Protein AF-A0A5C8AMS4-F1 (afdb_monomer_lite)

Structure (mmCIF, N/CA/C/O backbone):
data_AF-A0A5C8AMS4-F1
#
_entry.id   AF-A0A5C8AMS4-F1
#
loop_
_atom_site.group_PDB
_atom_site.id
_atom_site.type_symbol
_atom_site.label_atom_id
_atom_site.label_alt_id
_atom_site.label_comp_id
_atom_site.label_asym_id
_atom_site.label_entity_id
_atom_site.label_seq_id
_atom_site.pdbx_PDB_ins_code
_atom_site.Cartn_x
_atom_site.Cartn_y
_atom_site.Cartn_z
_atom_site.occupancy
_atom_site.B_iso_or_equiv
_atom_site.auth_seq_id
_atom_site.auth_comp_id
_atom_site.auth_asym_id
_atom_site.auth_atom_id
_atom_site.pdbx_PDB_model_num
ATOM 1 N N . MET A 1 1 ? -1.621 -14.191 2.752 1.00 44.75 1 MET A N 1
ATOM 2 C CA . MET A 1 1 ? -2.059 -12.900 2.186 1.00 44.75 1 MET A CA 1
ATOM 3 C C . MET A 1 1 ? -3.106 -12.318 3.109 1.00 44.75 1 MET A C 1
ATOM 5 O O . MET A 1 1 ? -4.002 -13.053 3.504 1.00 44.75 1 MET A O 1
ATOM 9 N N . ALA A 1 2 ? -2.982 -11.048 3.485 1.00 48.31 2 ALA A N 1
ATOM 10 C CA . ALA A 1 2 ? -4.095 -10.334 4.091 1.00 48.31 2 ALA A CA 1
ATOM 11 C C . ALA A 1 2 ? -5.005 -9.889 2.944 1.00 48.31 2 ALA A C 1
ATOM 13 O O . ALA A 1 2 ? -4.753 -8.864 2.326 1.00 48.31 2 ALA A O 1
ATOM 14 N N . SER A 1 3 ? -5.980 -10.720 2.579 1.00 56.78 3 SER A N 1
ATOM 15 C CA . SER A 1 3 ? -6.995 -10.304 1.611 1.00 56.78 3 SER A CA 1
ATOM 16 C C . SER A 1 3 ? -7.823 -9.193 2.258 1.00 56.78 3 SER A C 1
ATOM 18 O O . SER A 1 3 ? -8.201 -9.297 3.427 1.00 56.78 3 SER A O 1
ATOM 20 N N . CYS A 1 4 ? -8.093 -8.125 1.508 1.00 61.38 4 CYS A N 1
ATOM 21 C CA . CYS A 1 4 ? -9.037 -7.084 1.915 1.00 61.38 4 CYS A CA 1
ATOM 22 C C . CYS A 1 4 ? -10.461 -7.630 2.141 1.00 61.38 4 CYS A C 1
ATOM 24 O O . CYS A 1 4 ? -11.289 -6.928 2.723 1.00 61.38 4 CYS A O 1
ATOM 26 N N . ASP A 1 5 ? -10.717 -8.874 1.727 1.00 60.25 5 ASP A N 1
ATOM 27 C CA . ASP A 1 5 ? -11.981 -9.598 1.860 1.00 60.25 5 ASP A CA 1
ATOM 28 C C . ASP A 1 5 ? -12.016 -10.511 3.086 1.00 60.25 5 ASP A C 1
ATOM 30 O O . ASP A 1 5 ? -13.089 -10.980 3.457 1.00 60.25 5 ASP A O 1
ATOM 34 N N . VAL A 1 6 ? -10.871 -10.777 3.729 1.00 76.00 6 VAL A N 1
ATOM 35 C CA . VAL A 1 6 ? -10.840 -11.565 4.965 1.00 76.00 6 VAL A CA 1
ATOM 36 C C . VAL A 1 6 ? -10.980 -10.606 6.143 1.00 76.00 6 VAL A C 1
ATOM 38 O O . VAL A 1 6 ? -10.009 -9.925 6.496 1.00 76.00 6 VAL A O 1
ATOM 41 N N . PRO A 1 7 ? -12.162 -10.535 6.781 1.00 83.00 7 PRO A N 1
ATOM 42 C CA . PRO A 1 7 ? -12.332 -9.701 7.953 1.00 83.00 7 PRO A CA 1
ATOM 43 C C . PRO A 1 7 ? -11.366 -10.130 9.055 1.00 83.00 7 PRO A C 1
ATOM 45 O O . PRO A 1 7 ? -11.044 -11.309 9.227 1.00 83.00 7 PRO A O 1
ATOM 48 N N . ALA A 1 8 ? -10.913 -9.155 9.838 1.00 86.38 8 ALA A N 1
ATOM 49 C CA . ALA A 1 8 ? -10.062 -9.380 10.995 1.00 86.38 8 ALA A CA 1
ATOM 50 C C . ALA A 1 8 ? -10.865 -9.994 12.155 1.00 86.38 8 ALA A C 1
ATOM 52 O O . ALA A 1 8 ? -11.004 -9.364 13.192 1.00 86.38 8 ALA A O 1
ATOM 53 N N . ALA A 1 9 ? -11.406 -11.198 11.978 1.00 90.19 9 ALA A N 1
ATOM 54 C CA . ALA A 1 9 ? -12.292 -11.841 12.939 1.00 90.19 9 ALA A CA 1
ATOM 55 C C . ALA A 1 9 ? -11.574 -12.240 14.238 1.00 90.19 9 ALA A C 1
ATOM 57 O O . ALA A 1 9 ? -10.433 -12.721 14.207 1.00 90.19 9 ALA A O 1
ATOM 58 N N . ASN A 1 10 ? -12.261 -12.093 15.377 1.00 90.69 10 ASN A N 1
ATOM 59 C CA . ASN A 1 10 ? -11.784 -12.487 16.713 1.00 90.69 10 ASN A CA 1
ATOM 60 C C . ASN A 1 10 ? -10.410 -11.897 17.095 1.00 90.69 10 ASN A C 1
ATOM 62 O O . ASN A 1 10 ? -9.626 -12.500 17.832 1.00 90.69 10 ASN A O 1
ATOM 66 N N . LYS A 1 11 ? -10.080 -10.718 16.565 1.00 91.69 11 LYS A N 1
ATOM 67 C CA . LYS A 1 11 ? -8.879 -9.951 16.911 1.00 91.69 11 LYS A CA 1
ATOM 68 C C . LYS A 1 11 ? -9.161 -9.001 18.059 1.00 91.69 11 LYS A C 1
ATOM 70 O O . LYS A 1 11 ? -10.149 -8.268 18.034 1.00 91.69 11 LYS A O 1
ATOM 75 N N . SER A 1 12 ? -8.248 -8.985 19.022 1.00 93.88 12 SER A N 1
ATOM 76 C CA . SER A 1 12 ? -8.287 -8.088 20.173 1.00 93.88 12 SER A CA 1
ATOM 77 C C . SER A 1 12 ? -7.337 -6.909 19.987 1.00 93.88 12 SER A C 1
ATOM 79 O O . SER A 1 12 ? -6.278 -7.035 19.370 1.00 93.88 12 SER A O 1
ATOM 81 N N . GLY A 1 13 ? -7.692 -5.759 20.545 1.00 92.94 13 GLY A N 1
ATOM 82 C CA . GLY A 1 13 ? -6.903 -4.538 20.447 1.00 92.94 13 GLY A CA 1
ATOM 83 C C . GLY A 1 13 ? -7.281 -3.510 21.501 1.00 92.94 13 GLY A C 1
ATOM 84 O O . GLY A 1 13 ? -8.074 -3.786 22.402 1.00 92.94 13 GLY A O 1
ATOM 85 N N . PHE A 1 14 ? -6.687 -2.327 21.380 1.00 92.06 14 PHE A N 1
ATOM 86 C CA . PHE A 1 14 ? -6.872 -1.204 22.285 1.00 92.06 14 PHE A CA 1
ATOM 87 C C . PHE A 1 14 ? -7.036 0.106 21.511 1.00 92.06 14 PHE A C 1
ATOM 89 O O . PHE A 1 14 ? -6.388 0.319 20.484 1.00 92.06 14 PHE A O 1
ATOM 96 N N . ILE A 1 15 ? -7.871 0.996 22.040 1.00 90.81 15 ILE A N 1
ATOM 97 C CA . ILE A 1 15 ? -7.886 2.419 21.701 1.00 90.81 15 ILE A CA 1
ATOM 98 C C . ILE A 1 15 ? -7.171 3.181 22.815 1.00 90.81 15 ILE A C 1
ATOM 100 O O . ILE A 1 15 ? -7.522 2.997 23.979 1.00 90.81 15 ILE A O 1
ATOM 104 N N . ILE A 1 16 ? -6.198 4.024 22.455 1.00 89.19 16 ILE A N 1
ATOM 105 C CA . ILE A 1 16 ? -5.346 4.768 23.394 1.00 89.19 16 ILE A CA 1
ATOM 106 C C . ILE A 1 16 ? -5.369 6.265 23.048 1.00 89.19 16 ILE A C 1
ATOM 108 O O . ILE A 1 16 ? -5.094 6.609 21.900 1.00 89.19 16 ILE A O 1
ATOM 112 N N . THR A 1 17 ? -5.699 7.155 23.991 1.00 81.88 17 THR A N 1
ATOM 113 C CA . THR A 1 17 ? -5.784 8.618 23.744 1.00 81.88 17 THR A CA 1
ATOM 114 C C . THR A 1 17 ? -4.464 9.360 23.938 1.00 81.88 17 THR A C 1
ATOM 116 O O . THR A 1 17 ? -4.223 10.337 23.235 1.00 81.88 17 THR A O 1
ATOM 119 N N . ASP A 1 18 ? -3.595 8.863 24.821 1.00 69.25 18 ASP A N 1
ATOM 120 C CA . ASP A 1 18 ? -2.312 9.480 25.162 1.00 69.25 18 ASP A CA 1
ATOM 121 C C . ASP A 1 18 ? -1.216 8.413 25.240 1.00 69.25 18 ASP A C 1
ATOM 123 O O . ASP A 1 18 ? -1.244 7.527 26.094 1.00 69.25 18 ASP A O 1
ATOM 127 N N . ASP A 1 19 ? -0.253 8.488 24.323 1.00 56.97 19 ASP A N 1
ATOM 128 C CA . ASP A 1 19 ? 0.895 7.578 24.210 1.00 56.97 19 ASP A CA 1
ATOM 129 C C . ASP A 1 19 ? 2.163 8.114 24.913 1.00 56.97 19 ASP A C 1
ATOM 131 O O . ASP A 1 19 ? 3.217 7.475 24.873 1.00 56.97 19 ASP A O 1
ATOM 135 N N . GLY A 1 20 ? 2.073 9.274 25.575 1.00 50.56 20 GLY A N 1
ATOM 136 C CA . GLY A 1 20 ? 3.199 9.978 26.186 1.00 50.56 20 GLY A CA 1
ATOM 137 C C . GLY A 1 20 ? 3.371 9.730 27.689 1.00 50.56 20 GLY A C 1
ATOM 138 O O . GLY A 1 20 ? 2.433 9.819 28.474 1.00 50.56 20 GLY A O 1
ATOM 139 N N . LEU A 1 21 ? 4.624 9.541 28.122 1.00 46.38 21 LEU A N 1
ATOM 140 C CA . LEU A 1 21 ? 5.022 9.424 29.538 1.00 46.38 21 LEU A CA 1
ATOM 141 C C . LEU A 1 21 ? 4.701 10.688 30.375 1.00 46.38 21 LEU A C 1
ATOM 143 O O . LEU A 1 21 ? 4.727 10.640 31.602 1.00 46.38 21 LEU A O 1
ATOM 147 N N . LEU A 1 22 ? 4.420 11.823 29.719 1.00 53.25 22 LEU A N 1
ATOM 148 C CA . LEU A 1 22 ? 4.237 13.145 30.335 1.00 53.25 22 LEU A CA 1
ATOM 149 C C . LEU A 1 22 ? 2.809 13.713 30.206 1.00 53.25 22 LEU A C 1
ATOM 151 O O . LEU A 1 22 ? 2.554 14.802 30.714 1.00 53.25 22 LEU A O 1
ATOM 155 N N . SER A 1 23 ? 1.883 13.020 29.536 1.00 54.09 23 SER A N 1
ATOM 156 C CA . SER A 1 23 ? 0.558 13.556 29.168 1.00 54.09 23 SER A CA 1
ATOM 157 C C . SER A 1 23 ? -0.587 13.195 30.132 1.00 54.09 23 SER A C 1
ATOM 159 O O . SER A 1 23 ? -1.743 13.460 29.831 1.00 54.09 23 SER A O 1
ATOM 161 N N . GLY A 1 24 ? -0.292 12.679 31.330 1.00 54.38 24 GLY A N 1
ATOM 162 C CA . GLY A 1 24 ? -1.317 12.249 32.293 1.00 54.38 24 GLY A CA 1
ATOM 163 C C . GLY A 1 24 ? -1.808 10.814 32.042 1.00 54.38 24 GLY A C 1
ATOM 164 O O . GLY A 1 24 ? -1.259 10.122 31.183 1.00 54.38 24 GLY A O 1
ATOM 165 N N . PRO A 1 25 ? -2.776 10.307 32.831 1.00 57.88 25 PRO A N 1
ATOM 166 C CA . PRO A 1 25 ? -3.272 8.944 32.670 1.00 57.88 25 PRO A CA 1
ATOM 167 C C . PRO A 1 25 ? -4.077 8.830 31.369 1.00 57.88 25 PRO A C 1
ATOM 169 O O . PRO A 1 25 ? -5.229 9.240 31.314 1.00 57.88 25 PRO A O 1
ATOM 172 N N . GLY A 1 26 ? -3.469 8.265 30.326 1.00 72.00 26 GLY A N 1
ATOM 173 C CA . GLY A 1 26 ? -4.163 8.005 29.067 1.00 72.00 26 GLY A CA 1
ATOM 174 C C . GLY A 1 26 ? -5.310 7.006 29.232 1.00 72.00 26 GLY A C 1
ATOM 175 O O . GLY A 1 26 ? -5.219 6.041 29.998 1.00 72.00 26 GLY A O 1
ATOM 176 N N . ILE A 1 27 ? -6.388 7.207 28.476 1.00 82.38 27 ILE A N 1
ATOM 177 C CA . ILE A 1 27 ? -7.479 6.238 28.382 1.00 82.38 27 ILE A CA 1
ATOM 178 C C . ILE A 1 27 ? -6.994 5.049 27.551 1.00 82.38 27 ILE A C 1
ATOM 180 O O . ILE A 1 27 ? -6.455 5.237 26.463 1.00 82.38 27 ILE A O 1
ATOM 184 N N . SER A 1 28 ? -7.245 3.827 28.030 1.00 87.75 28 SER A N 1
ATOM 185 C CA . SER A 1 28 ? -7.074 2.588 27.265 1.00 87.75 28 SER A CA 1
ATOM 186 C C . SER A 1 28 ? -8.375 1.791 27.273 1.00 87.75 28 SER A C 1
ATOM 188 O O . SER A 1 28 ? -8.853 1.385 28.333 1.00 87.75 28 SER A O 1
ATOM 190 N N . LEU A 1 29 ? -8.967 1.583 26.096 1.00 90.88 29 LEU A N 1
ATOM 191 C CA . LEU A 1 29 ? -10.204 0.817 25.929 1.00 90.88 29 LEU A CA 1
ATOM 192 C C . LEU A 1 29 ? -9.932 -0.416 25.085 1.00 90.88 29 LEU A C 1
ATOM 194 O O . LEU A 1 29 ? -9.520 -0.295 23.933 1.00 90.88 29 LEU A O 1
ATOM 198 N N . SER A 1 30 ? -10.183 -1.597 25.640 1.00 93.25 30 SER A N 1
ATOM 199 C CA . SER A 1 30 ? -10.063 -2.844 24.897 1.00 93.25 30 SER A CA 1
ATOM 200 C C . SER A 1 30 ? -11.255 -3.067 23.968 1.00 93.25 30 SER A C 1
ATOM 202 O O . SER A 1 30 ? -12.387 -2.673 24.254 1.00 93.25 30 SER A O 1
ATOM 204 N N . PHE A 1 31 ? -10.998 -3.747 22.857 1.00 93.56 31 PHE A N 1
ATOM 205 C CA . PHE A 1 31 ? -12.034 -4.309 22.000 1.00 93.56 31 PHE A CA 1
ATOM 206 C C . PHE A 1 31 ? -11.646 -5.705 21.538 1.00 93.56 31 PHE A C 1
ATOM 208 O O . PHE A 1 31 ? -10.464 -6.041 21.451 1.00 93.56 31 PHE A O 1
ATOM 215 N N . THR A 1 32 ? -12.663 -6.478 21.178 1.00 95.44 32 THR A N 1
ATOM 216 C CA . THR A 1 32 ? -12.532 -7.696 20.387 1.00 95.44 32 THR A CA 1
ATOM 217 C C . THR A 1 32 ? -13.495 -7.572 19.217 1.00 95.44 32 THR A C 1
ATOM 219 O O . THR A 1 32 ? -14.632 -7.133 19.385 1.00 95.44 32 THR A O 1
ATO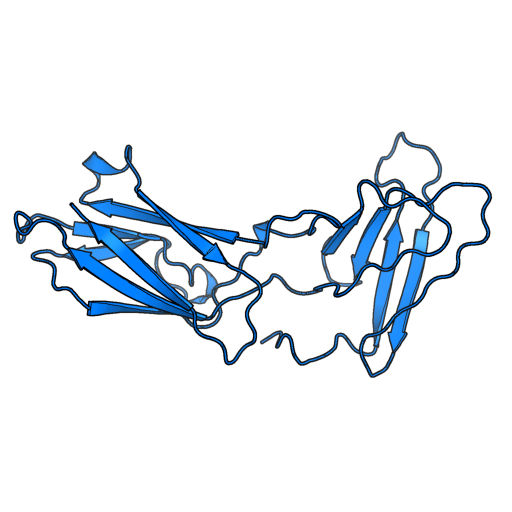M 222 N N . THR A 1 33 ? -13.006 -7.888 18.028 1.00 94.25 33 THR A N 1
ATOM 223 C CA . THR A 1 33 ? -13.818 -7.943 16.812 1.00 94.25 33 THR A CA 1
ATOM 224 C C . THR A 1 33 ? -14.668 -9.208 16.787 1.00 94.25 33 THR A C 1
ATOM 226 O O . THR A 1 33 ? -14.242 -10.255 17.275 1.00 94.25 33 THR A O 1
ATOM 229 N N . ASP A 1 34 ? -15.863 -9.116 16.213 1.00 93.88 34 ASP A N 1
ATOM 230 C CA . ASP A 1 34 ? -16.740 -10.267 16.006 1.00 93.88 34 ASP A CA 1
ATOM 231 C C . ASP A 1 34 ? -16.261 -11.174 14.853 1.00 93.88 34 ASP A C 1
ATOM 233 O O . ASP A 1 34 ? -15.173 -11.002 14.294 1.00 93.88 34 ASP A O 1
ATOM 237 N N . GLU A 1 35 ? -17.075 -12.168 14.495 1.00 91.75 35 GLU A N 1
ATOM 238 C CA . GLU A 1 35 ? -16.811 -13.09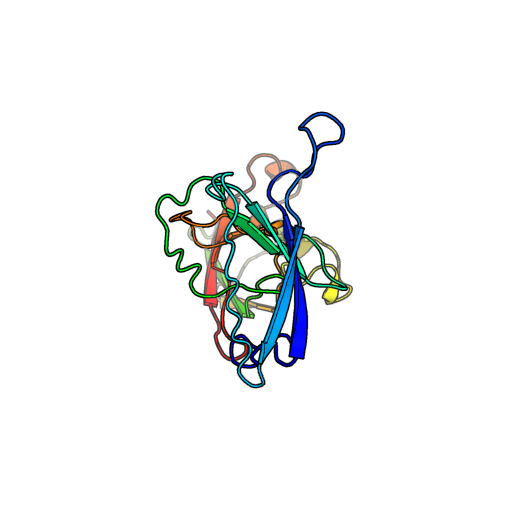6 13.386 1.00 91.75 35 GLU A CA 1
ATOM 239 C C . GLU A 1 35 ? -16.698 -12.409 12.014 1.00 91.75 35 GLU A C 1
ATOM 241 O O . GLU A 1 35 ? -16.046 -12.935 11.114 1.00 91.75 35 GLU A O 1
ATOM 246 N N . ASN A 1 36 ? -17.272 -11.212 11.875 1.00 90.00 36 ASN A N 1
ATOM 247 C CA . ASN A 1 36 ? -17.244 -10.398 10.665 1.00 90.00 36 ASN A CA 1
ATOM 248 C C . ASN A 1 36 ? -16.184 -9.285 10.742 1.00 90.00 36 ASN A C 1
ATOM 250 O O . ASN A 1 36 ? -16.119 -8.429 9.859 1.00 90.00 36 ASN A O 1
ATOM 254 N N . GLY A 1 37 ? -15.335 -9.276 11.777 1.00 90.19 37 GLY A N 1
ATOM 255 C CA . GLY A 1 37 ? -14.280 -8.278 11.956 1.00 90.19 37 GLY A CA 1
ATOM 256 C C . GLY A 1 37 ? -14.779 -6.910 12.431 1.00 90.19 37 GLY A C 1
ATOM 257 O O . GLY A 1 37 ? -14.004 -5.952 12.440 1.00 90.19 37 GLY A O 1
ATOM 258 N N . TYR A 1 38 ? -16.049 -6.788 12.820 1.00 93.00 38 TYR A N 1
ATOM 259 C CA . TYR A 1 38 ? -16.614 -5.542 13.328 1.00 93.00 38 TYR A CA 1
ATOM 260 C C . TYR A 1 38 ? -16.312 -5.377 14.818 1.00 93.00 38 TYR A C 1
ATOM 262 O O . TYR A 1 38 ? -16.327 -6.337 15.585 1.00 93.00 38 TYR A O 1
ATOM 270 N N . PHE A 1 39 ? -16.064 -4.141 15.253 1.00 93.44 39 PHE A N 1
ATOM 271 C CA . PHE A 1 39 ? -15.960 -3.797 16.668 1.00 93.44 39 PHE A CA 1
ATOM 272 C C . PHE A 1 39 ? -16.686 -2.484 16.963 1.00 93.44 39 PHE A C 1
ATOM 274 O O . PHE A 1 39 ? -16.767 -1.582 16.127 1.00 93.44 39 PHE A O 1
ATOM 281 N N . LYS A 1 40 ? -17.188 -2.365 18.193 1.00 92.94 40 LYS A N 1
ATOM 282 C CA . LYS A 1 40 ? -17.790 -1.144 18.728 1.00 92.94 40 LYS A CA 1
ATOM 283 C C . LYS A 1 40 ? -17.332 -0.958 20.164 1.00 92.94 40 LYS A C 1
ATOM 285 O O . LYS A 1 40 ? -17.396 -1.889 20.959 1.00 92.94 40 LYS A O 1
ATOM 290 N N . ILE A 1 41 ? -16.918 0.259 20.494 1.00 89.94 41 ILE A N 1
ATOM 291 C CA . ILE A 1 41 ? -16.540 0.640 21.853 1.00 89.94 41 ILE A CA 1
ATOM 292 C C . ILE A 1 41 ? -17.465 1.756 22.316 1.00 89.94 41 ILE A C 1
ATOM 294 O O . ILE A 1 41 ? -17.765 2.682 21.562 1.00 89.94 41 ILE A O 1
ATOM 298 N N . THR A 1 42 ? -17.893 1.665 23.570 1.00 88.31 42 THR A N 1
ATOM 299 C CA . THR A 1 42 ? -18.632 2.723 24.254 1.00 88.31 42 THR A CA 1
ATOM 300 C C . THR A 1 42 ? -17.760 3.256 25.381 1.00 88.31 42 THR A C 1
ATOM 302 O O . THR A 1 42 ? -17.310 2.489 26.229 1.00 88.31 42 THR A O 1
ATOM 305 N N . HIS A 1 43 ? -17.536 4.567 25.399 1.00 85.19 43 HIS A N 1
ATOM 306 C CA . HIS A 1 43 ? -16.830 5.260 26.471 1.00 85.19 43 HIS A CA 1
ATOM 307 C C . HIS A 1 43 ? -17.783 6.240 27.156 1.0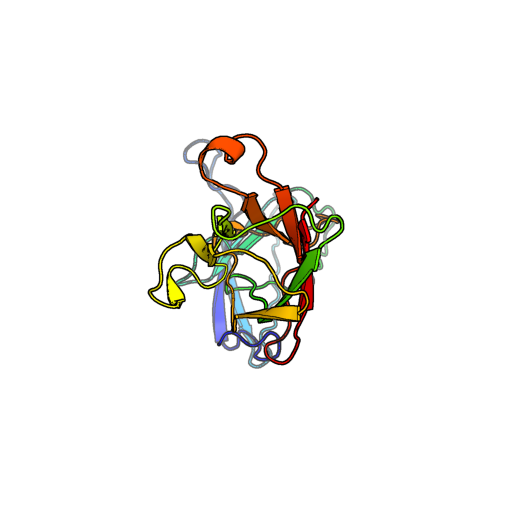0 85.19 43 HIS A C 1
ATOM 309 O O . HIS A 1 43 ? -18.418 7.051 26.486 1.00 85.19 43 HIS A O 1
ATOM 315 N N . THR A 1 44 ? -17.890 6.162 28.482 1.00 80.94 44 THR A N 1
ATOM 316 C CA . THR A 1 44 ? -18.762 7.024 29.301 1.00 80.94 44 THR A CA 1
ATOM 317 C C . THR A 1 44 ? -17.957 7.889 30.276 1.00 80.94 44 THR A C 1
ATOM 319 O O . THR A 1 44 ? -18.383 8.116 31.408 1.00 80.94 44 THR A O 1
ATOM 322 N N . GLY A 1 45 ? -16.760 8.322 29.873 1.00 74.56 45 GLY A N 1
ATOM 323 C CA . GLY A 1 45 ? -15.934 9.250 30.643 1.00 74.56 45 GLY A CA 1
ATOM 324 C C . GLY A 1 45 ? -16.278 10.715 30.372 1.00 74.56 45 GLY A C 1
ATOM 325 O O . GLY A 1 45 ? -17.010 11.047 29.441 1.00 74.56 45 GLY A O 1
ATOM 326 N N . LYS A 1 46 ? -15.750 11.601 31.223 1.00 68.88 46 LYS A N 1
ATOM 327 C CA . LYS A 1 46 ? -15.849 13.060 31.038 1.00 68.88 46 LYS A CA 1
ATOM 328 C C . LYS A 1 46 ? -14.834 13.597 30.024 1.00 68.88 46 LYS A C 1
ATOM 330 O O . LYS A 1 46 ? -14.990 14.716 29.549 1.00 68.88 46 LYS A O 1
ATOM 335 N N . GLU A 1 47 ? -13.793 12.823 29.742 1.00 73.38 47 GLU A N 1
ATOM 336 C CA . GLU A 1 47 ? -12.715 13.181 28.826 1.00 73.38 47 GLU A CA 1
ATOM 337 C C . GLU A 1 47 ? -13.155 12.967 27.375 1.00 73.38 47 GLU A C 1
ATOM 339 O O . GLU A 1 47 ? -13.809 11.975 27.042 1.00 73.38 47 GLU A O 1
ATOM 344 N N . SER A 1 48 ? -12.822 13.916 26.499 1.00 74.38 48 SER A N 1
ATOM 345 C CA . SER A 1 48 ? -13.148 13.797 25.082 1.00 74.38 48 SER A CA 1
ATOM 346 C C . SER A 1 48 ? -12.150 12.876 24.379 1.00 74.38 48 SER A C 1
ATOM 348 O O . SER A 1 48 ? -10.939 13.062 24.438 1.00 74.38 48 SER A O 1
ATOM 350 N N . MET A 1 49 ? -12.660 11.885 23.647 1.00 81.06 49 MET A N 1
ATOM 351 C CA . MET A 1 49 ? -11.829 10.967 22.854 1.00 81.06 49 MET A CA 1
ATOM 352 C C . MET A 1 49 ? -11.619 11.467 21.421 1.00 81.06 49 MET A C 1
ATOM 354 O O . MET A 1 49 ? -11.823 10.719 20.467 1.00 81.06 49 MET A O 1
ATOM 358 N N . ASP A 1 50 ? -11.342 12.752 21.218 1.00 84.06 50 ASP A N 1
ATOM 359 C CA . ASP A 1 50 ? -11.266 13.343 19.865 1.00 84.06 50 ASP A CA 1
ATOM 360 C C . ASP A 1 50 ? -9.966 13.001 19.134 1.00 84.06 50 ASP A C 1
ATOM 362 O O . ASP A 1 50 ? -9.882 13.141 17.910 1.00 84.06 50 ASP A O 1
ATOM 366 N N . LYS A 1 51 ? -8.981 12.507 19.890 1.00 87.00 51 LYS A N 1
ATOM 367 C CA . LYS A 1 51 ? -7.691 12.026 19.411 1.00 87.00 51 LYS A CA 1
ATOM 368 C C . LYS A 1 51 ? -7.385 10.692 20.061 1.00 87.00 51 LYS A C 1
ATOM 370 O O . LYS A 1 51 ? -7.541 10.552 21.271 1.00 87.00 51 LYS A O 1
ATOM 375 N N . PHE A 1 52 ? -6.993 9.718 19.256 1.00 89.12 52 PHE A N 1
ATOM 376 C CA . PHE A 1 52 ? -6.614 8.401 19.748 1.00 89.12 52 PHE A CA 1
ATOM 377 C C . PHE A 1 52 ? -5.896 7.588 18.681 1.00 89.12 52 PHE A C 1
ATOM 379 O O . PHE A 1 52 ? -5.978 7.869 17.487 1.00 89.12 52 PHE A O 1
ATOM 386 N N . THR A 1 53 ? -5.236 6.529 19.121 1.00 91.38 53 THR A N 1
ATOM 387 C CA . THR A 1 53 ? -4.600 5.525 18.277 1.00 91.38 53 THR A CA 1
ATOM 388 C C . THR A 1 53 ? -5.283 4.181 18.499 1.00 91.38 53 THR A C 1
ATOM 390 O O . THR A 1 53 ? -5.593 3.812 19.631 1.00 91.38 53 THR A O 1
ATOM 393 N N . VAL A 1 54 ? -5.528 3.448 17.416 1.00 91.62 54 VAL A N 1
ATOM 394 C CA . VAL A 1 54 ? -5.978 2.056 17.439 1.00 91.62 54 VAL A CA 1
ATOM 395 C C . VAL A 1 54 ? -4.749 1.167 17.292 1.00 91.62 54 VAL A C 1
ATOM 397 O O . VAL A 1 54 ? -4.017 1.264 16.303 1.00 91.62 54 VAL A O 1
ATOM 400 N N . ARG A 1 55 ? -4.547 0.280 18.264 1.00 91.50 55 ARG A N 1
ATOM 401 C CA . ARG A 1 55 ? -3.503 -0.747 18.267 1.00 91.50 55 ARG A CA 1
ATOM 402 C C . ARG A 1 55 ? -4.151 -2.119 18.327 1.00 91.50 55 ARG A C 1
ATOM 404 O O . ARG A 1 55 ? -5.028 -2.353 19.152 1.00 91.50 55 ARG A O 1
ATOM 411 N N . VAL A 1 56 ? -3.701 -3.046 17.493 1.00 88.94 56 VAL A N 1
ATOM 412 C CA . VAL A 1 56 ? -4.172 -4.439 17.525 1.00 88.94 56 VAL A CA 1
ATOM 413 C C . VAL A 1 56 ? -3.117 -5.301 18.209 1.00 88.94 56 VAL A C 1
ATOM 415 O O . VAL A 1 56 ? -1.923 -5.109 17.995 1.00 88.94 56 VAL A O 1
ATOM 418 N N . GLN A 1 57 ? -3.535 -6.236 19.065 1.00 84.62 57 GLN A N 1
ATOM 419 C CA . GLN A 1 57 ? -2.607 -7.134 19.752 1.00 84.62 57 GLN A CA 1
ATOM 420 C C . GLN A 1 57 ? -1.801 -7.960 18.743 1.00 84.62 57 GLN A C 1
ATOM 422 O O . GLN A 1 57 ? -2.357 -8.519 17.799 1.00 84.62 57 GLN A O 1
ATOM 427 N N . GLY A 1 58 ? -0.485 -8.037 18.953 1.00 76.94 58 GLY A N 1
ATOM 428 C CA . GLY A 1 58 ? 0.433 -8.696 18.020 1.00 76.94 58 GLY A CA 1
ATOM 429 C C . GLY A 1 58 ? 0.741 -7.886 16.754 1.00 76.94 58 GLY A C 1
ATOM 430 O O . GLY A 1 58 ? 1.395 -8.414 15.861 1.00 76.94 58 GLY A O 1
ATOM 431 N N . SER A 1 59 ? 0.299 -6.626 16.676 1.00 75.25 59 SER A N 1
ATOM 432 C CA . SER A 1 59 ? 0.611 -5.679 15.599 1.00 75.25 59 SER A CA 1
ATOM 433 C C . SER A 1 59 ? 1.086 -4.331 16.166 1.00 75.25 59 SER A C 1
ATOM 435 O O . SER A 1 59 ? 1.087 -4.115 17.382 1.00 75.25 59 SER A O 1
ATOM 437 N N . SER A 1 60 ? 1.520 -3.431 15.281 1.00 82.19 60 SER A N 1
ATOM 438 C CA . SER A 1 60 ? 1.834 -2.035 15.601 1.00 82.19 60 SER A CA 1
ATOM 439 C C . SER A 1 60 ? 0.562 -1.180 15.698 1.00 82.19 60 SER A C 1
ATOM 441 O O . SER A 1 60 ? -0.565 -1.679 15.635 1.00 82.19 60 SER A O 1
ATOM 443 N N . ASP A 1 61 ? 0.732 0.131 15.854 1.00 89.69 61 ASP A N 1
ATOM 444 C CA . ASP A 1 61 ? -0.360 1.085 15.664 1.00 89.69 61 ASP A CA 1
ATOM 445 C C . ASP A 1 61 ? -0.858 0.999 14.218 1.00 89.69 61 ASP A C 1
ATOM 447 O O . ASP A 1 61 ? -0.055 1.025 13.285 1.00 89.69 61 ASP A O 1
ATOM 451 N N . VAL A 1 62 ? -2.173 0.871 14.034 1.00 89.06 62 VAL A N 1
ATOM 452 C CA . VAL A 1 62 ? -2.785 0.640 12.711 1.00 89.06 62 VAL A CA 1
ATOM 453 C C . VAL A 1 62 ? -3.563 1.850 12.205 1.00 89.06 62 VAL A C 1
ATOM 455 O O . VAL A 1 62 ? -3.614 2.109 11.004 1.00 89.06 62 VAL A O 1
ATOM 458 N N . LEU A 1 63 ? -4.128 2.637 13.121 1.00 90.62 63 LEU A N 1
ATOM 459 C CA . LEU A 1 63 ? -4.869 3.853 12.810 1.00 90.62 63 LEU A CA 1
ATOM 460 C C . LEU A 1 63 ? -4.578 4.912 13.868 1.00 90.62 63 LEU A C 1
ATOM 462 O O . LEU A 1 63 ? -4.650 4.638 15.061 1.00 90.62 63 LEU A O 1
ATOM 466 N N . ARG A 1 64 ? -4.326 6.136 13.430 1.00 91.56 64 ARG A N 1
ATOM 467 C CA . ARG A 1 64 ? -4.221 7.333 14.249 1.00 91.56 64 ARG A CA 1
ATOM 468 C C . ARG A 1 64 ? -5.348 8.287 13.869 1.00 91.56 64 ARG A C 1
ATOM 470 O O . ARG A 1 64 ? -5.505 8.669 12.713 1.00 91.56 64 ARG A O 1
ATOM 477 N N . VAL A 1 65 ? -6.129 8.689 14.858 1.00 90.00 65 VAL A N 1
ATOM 478 C CA . VAL A 1 65 ? -7.204 9.672 14.744 1.00 90.00 65 VAL A CA 1
ATOM 479 C C . VAL A 1 65 ? -6.714 10.963 15.376 1.00 90.00 65 VAL A C 1
ATOM 481 O O . VAL A 1 65 ? -6.443 11.012 16.572 1.00 90.00 65 VAL A O 1
ATOM 484 N N . THR A 1 66 ? -6.556 12.006 14.565 1.00 86.88 66 THR A N 1
ATOM 485 C CA . THR A 1 66 ? -5.996 13.296 15.004 1.00 86.88 66 THR A CA 1
ATOM 486 C C . THR A 1 66 ? -7.061 14.351 15.276 1.00 86.88 66 THR A C 1
ATOM 488 O O . THR A 1 66 ? -6.783 15.319 15.988 1.00 86.88 66 THR A O 1
ATOM 491 N N . ASN A 1 67 ? -8.261 14.181 14.715 1.00 84.38 67 ASN A N 1
ATOM 492 C CA . ASN A 1 67 ? -9.411 15.036 14.966 1.00 84.38 67 ASN A CA 1
ATOM 493 C C . ASN A 1 67 ? -10.708 14.343 14.523 1.00 84.38 67 ASN A C 1
ATOM 495 O O . ASN A 1 67 ? -11.005 14.276 13.331 1.00 84.38 67 ASN A O 1
ATOM 499 N N . LEU A 1 68 ? -11.487 13.840 15.477 1.00 81.44 68 LEU A N 1
ATOM 500 C CA . LEU A 1 68 ? -12.830 13.332 15.215 1.00 81.44 68 LEU A CA 1
ATOM 501 C C . LEU A 1 68 ? -13.773 13.760 16.335 1.00 81.44 68 LEU A C 1
ATOM 503 O O . LEU A 1 68 ? -13.808 13.133 17.393 1.00 81.44 68 LEU A O 1
ATOM 507 N N . SER A 1 69 ? -14.512 14.842 16.098 1.00 81.25 69 SER A N 1
ATOM 508 C CA . SER A 1 69 ? -15.446 15.420 17.062 1.00 81.25 69 SER A CA 1
ATOM 509 C C . SER A 1 69 ? -16.774 14.656 17.128 1.00 81.25 69 SER A C 1
ATOM 511 O O . SER A 1 69 ? -17.148 13.912 16.220 1.00 81.25 69 SER A O 1
ATOM 513 N N . GLY A 1 70 ? -17.508 14.862 18.223 1.00 80.12 70 GLY A N 1
ATOM 514 C CA . GLY A 1 70 ? -18.850 14.318 18.426 1.00 80.12 70 GLY A CA 1
ATOM 515 C C . GLY A 1 70 ? -18.893 13.011 19.222 1.00 80.12 70 GLY A C 1
ATOM 516 O O . GLY A 1 70 ? -17.879 12.379 19.506 1.00 80.12 70 GLY A O 1
ATOM 517 N N . ASN A 1 71 ? -20.108 12.604 19.596 1.00 81.25 71 ASN A N 1
ATOM 518 C CA . ASN A 1 71 ? -20.340 11.472 20.505 1.00 81.25 71 ASN A CA 1
ATOM 519 C C . ASN A 1 71 ? -20.400 10.112 19.791 1.00 81.25 71 ASN A C 1
ATOM 521 O O . ASN A 1 71 ? -20.405 9.069 20.438 1.00 81.25 71 ASN A O 1
ATOM 525 N N . THR A 1 72 ? -20.497 10.097 18.461 1.00 83.38 72 THR A N 1
ATOM 526 C CA . THR A 1 72 ? -20.526 8.874 17.649 1.00 83.38 72 THR A CA 1
ATOM 527 C C . THR A 1 72 ? -19.503 9.002 16.540 1.00 83.38 72 THR A C 1
ATOM 529 O O . THR A 1 72 ? -19.571 9.915 15.722 1.00 83.38 72 THR A O 1
ATOM 532 N N . LYS A 1 73 ? -18.541 8.082 16.539 1.00 81.62 73 LYS A N 1
ATOM 533 C CA . LYS A 1 73 ? -17.337 8.145 15.715 1.00 81.62 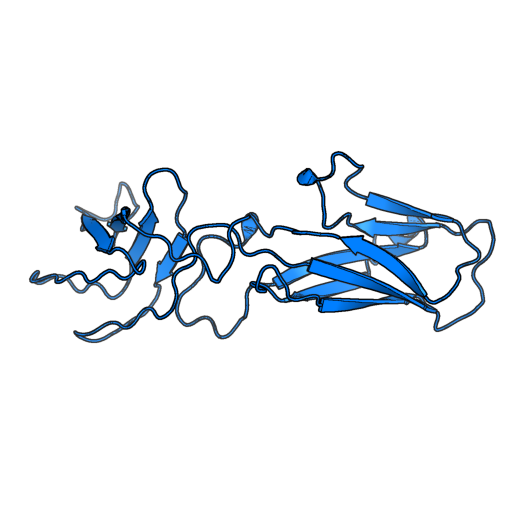73 LYS A CA 1
ATOM 534 C C . LYS A 1 73 ? -17.329 6.949 14.777 1.00 81.62 73 LYS A C 1
ATOM 536 O O . LYS A 1 73 ? -17.133 5.824 15.225 1.00 81.62 73 LYS A O 1
ATOM 541 N N . ASN A 1 74 ? -17.593 7.182 13.492 1.00 87.38 74 ASN A N 1
ATOM 542 C CA . ASN A 1 74 ? -17.499 6.138 12.475 1.00 87.38 74 ASN A CA 1
ATOM 543 C C . ASN A 1 74 ? -16.094 6.151 11.867 1.00 87.38 74 ASN A C 1
ATOM 545 O O . ASN A 1 74 ? -15.748 7.077 11.139 1.00 87.38 74 ASN A O 1
ATOM 549 N N . LEU A 1 75 ? -15.301 5.125 12.177 1.00 86.50 75 LEU A N 1
ATOM 550 C CA . LEU A 1 75 ? -13.929 4.989 11.688 1.00 86.50 75 LEU A CA 1
ATOM 551 C C . LEU A 1 75 ? -13.836 4.410 10.269 1.00 86.50 75 LEU A C 1
ATOM 553 O O . LEU A 1 75 ? -12.761 4.425 9.677 1.00 86.50 75 LEU A O 1
ATOM 557 N N . GLY A 1 76 ? -14.941 3.907 9.712 1.00 86.44 76 GLY A N 1
ATOM 558 C CA . GLY A 1 76 ? -14.918 3.173 8.452 1.00 86.44 76 GLY A CA 1
ATOM 559 C C . GLY A 1 76 ? -14.119 1.871 8.563 1.00 86.44 76 GLY A C 1
ATOM 560 O O . GLY A 1 76 ? -14.194 1.167 9.571 1.00 86.44 76 GLY A O 1
ATOM 561 N N . LYS A 1 77 ? -13.367 1.535 7.508 1.00 84.44 77 LYS A N 1
ATOM 562 C CA . LYS A 1 77 ? -12.511 0.341 7.477 1.00 84.44 77 LYS A CA 1
ATOM 563 C C . LYS A 1 77 ? -11.188 0.617 8.191 1.00 84.44 77 LYS A C 1
ATOM 565 O O . LYS A 1 77 ? -10.493 1.575 7.862 1.00 84.44 77 LYS A O 1
ATOM 570 N N . VAL A 1 78 ? -10.818 -0.266 9.115 1.00 85.31 78 VAL A N 1
ATOM 571 C CA . VAL A 1 78 ? -9.512 -0.256 9.785 1.00 85.31 78 VAL A CA 1
ATOM 572 C C . VAL A 1 78 ? -8.700 -1.440 9.276 1.00 85.31 78 VAL A C 1
ATOM 574 O O . VAL A 1 78 ? -9.104 -2.590 9.434 1.00 85.31 78 VAL A O 1
ATOM 577 N N . TYR A 1 79 ? -7.557 -1.160 8.656 1.00 82.69 79 TYR A N 1
ATOM 578 C CA . TYR A 1 79 ? -6.663 -2.184 8.121 1.00 82.69 79 TYR A CA 1
ATOM 579 C C . TYR A 1 79 ? -5.654 -2.583 9.190 1.00 82.69 79 TYR A C 1
ATOM 581 O O . TYR A 1 79 ? -5.021 -1.717 9.778 1.00 82.69 79 TYR A O 1
ATOM 589 N N . ILE A 1 80 ? -5.503 -3.882 9.448 1.00 81.06 80 ILE A N 1
ATOM 590 C CA . ILE A 1 80 ? -4.616 -4.387 10.513 1.00 81.06 80 ILE A CA 1
ATOM 591 C C . ILE A 1 80 ? -3.269 -4.910 10.004 1.00 81.06 80 ILE A C 1
ATOM 593 O O . ILE A 1 80 ? -2.353 -5.132 10.792 1.00 81.06 80 ILE A O 1
ATOM 597 N N . ASN A 1 81 ? -3.168 -5.107 8.689 1.00 79.56 81 ASN A N 1
ATOM 598 C CA . ASN A 1 81 ? -1.966 -5.529 7.981 1.00 79.56 81 ASN A CA 1
ATOM 599 C C . ASN A 1 81 ? -1.559 -4.419 7.011 1.00 79.56 81 ASN A C 1
ATOM 601 O O . ASN A 1 81 ? -2.467 -3.791 6.456 1.00 79.56 81 ASN A O 1
ATOM 605 N N . PRO A 1 82 ? -0.249 -4.186 6.795 1.00 77.56 82 PRO A N 1
ATOM 606 C CA . PRO A 1 82 ? 0.214 -3.187 5.846 1.00 77.56 82 PRO A CA 1
ATOM 607 C C . PRO A 1 82 ? -0.520 -3.329 4.514 1.00 77.56 82 PRO A C 1
ATOM 609 O O . PRO A 1 82 ? -0.632 -4.455 4.015 1.00 77.56 82 PRO A O 1
ATOM 612 N N . PRO A 1 83 ? -1.046 -2.231 3.953 1.00 79.19 83 PRO A N 1
ATOM 613 C CA . PRO A 1 83 ? -1.733 -2.302 2.685 1.00 79.19 83 PRO A CA 1
ATOM 614 C C . PRO A 1 83 ? -0.743 -2.758 1.612 1.00 79.19 83 PRO A C 1
ATOM 616 O O . PRO A 1 83 ? 0.457 -2.457 1.655 1.00 79.19 83 PRO A O 1
ATOM 619 N N . SER A 1 84 ? -1.267 -3.529 0.673 1.00 82.19 84 SER A N 1
ATOM 620 C CA . SER A 1 84 ? -0.503 -4.179 -0.379 1.00 82.19 84 SER A CA 1
ATOM 621 C C . SER A 1 84 ? -1.142 -3.940 -1.736 1.00 82.19 84 SER A C 1
ATOM 623 O O . SER A 1 84 ? -2.326 -3.605 -1.821 1.00 82.19 84 SER A O 1
ATOM 625 N N . VAL A 1 85 ? -0.367 -4.160 -2.790 1.00 86.62 85 VAL A N 1
ATOM 626 C CA . VAL A 1 85 ? -0.805 -4.021 -4.178 1.00 86.62 85 VAL A CA 1
ATOM 627 C C . VAL A 1 85 ? -0.154 -5.079 -5.063 1.00 86.62 85 VAL A C 1
ATOM 629 O O . VAL A 1 85 ? 0.991 -5.473 -4.836 1.00 86.62 85 VAL A O 1
ATOM 632 N N . ASN A 1 86 ? -0.880 -5.545 -6.079 1.00 89.06 86 ASN A N 1
ATOM 633 C CA . ASN A 1 86 ? -0.292 -6.290 -7.188 1.00 89.06 86 ASN A CA 1
ATOM 634 C C . ASN A 1 86 ? -0.112 -5.343 -8.374 1.00 89.06 86 ASN A C 1
ATOM 636 O O . ASN A 1 86 ? -1.022 -4.576 -8.697 1.00 89.06 86 ASN A O 1
ATOM 640 N N . ILE A 1 87 ? 1.048 -5.379 -9.029 1.00 91.88 87 ILE A N 1
ATOM 641 C CA . ILE A 1 87 ? 1.377 -4.436 -10.102 1.00 91.88 87 ILE A CA 1
ATOM 642 C C . ILE A 1 87 ? 1.859 -5.130 -11.371 1.00 91.88 87 ILE A C 1
ATOM 644 O O . ILE A 1 87 ? 2.691 -6.034 -11.326 1.00 91.88 87 ILE A O 1
ATOM 648 N N . TYR A 1 88 ? 1.378 -4.635 -12.512 1.00 94.81 88 TYR A N 1
ATOM 649 C CA . TYR A 1 88 ? 2.034 -4.784 -13.808 1.00 94.81 88 TYR A CA 1
ATOM 650 C C . TYR A 1 88 ? 2.827 -3.511 -14.088 1.00 94.81 88 TYR A C 1
ATOM 652 O O . TYR A 1 88 ? 2.242 -2.437 -14.259 1.00 94.81 88 TYR A O 1
ATOM 660 N N . MET A 1 89 ? 4.151 -3.622 -14.141 1.00 95.50 89 MET A N 1
ATOM 661 C CA . MET A 1 89 ? 5.023 -2.492 -14.435 1.00 95.50 89 MET A CA 1
ATOM 662 C C . MET A 1 89 ? 5.344 -2.465 -15.922 1.00 95.50 89 MET A C 1
ATOM 664 O O . MET A 1 89 ? 5.896 -3.420 -16.465 1.00 95.50 89 MET A O 1
ATOM 668 N N . LYS A 1 90 ? 4.990 -1.366 -16.584 1.00 96.88 90 LYS A N 1
ATOM 669 C CA . LYS A 1 90 ? 5.257 -1.133 -18.001 1.00 96.88 90 LYS A CA 1
ATOM 670 C C . LYS A 1 90 ? 6.328 -0.073 -18.185 1.00 96.88 90 LYS A C 1
ATOM 672 O O . LYS A 1 90 ? 6.382 0.886 -17.423 1.00 96.88 90 LYS A O 1
ATOM 677 N N . LEU A 1 91 ? 7.129 -0.223 -19.227 1.00 96.50 91 LEU A N 1
ATOM 678 C CA . LEU A 1 91 ? 8.066 0.780 -19.701 1.00 96.50 91 LEU A CA 1
ATOM 679 C C . LEU A 1 91 ? 7.511 1.445 -20.959 1.00 96.50 91 LEU A C 1
ATOM 681 O O . LEU A 1 91 ? 7.092 0.760 -21.895 1.00 96.50 91 LEU A O 1
ATOM 685 N N . LYS A 1 92 ? 7.533 2.776 -20.963 1.00 95.62 92 LYS A N 1
ATOM 686 C CA . LYS A 1 92 ? 7.257 3.635 -22.109 1.00 95.62 92 LYS A CA 1
ATOM 687 C C . LYS A 1 92 ? 8.486 4.497 -22.392 1.00 95.62 92 LYS A C 1
ATOM 689 O O . LYS A 1 92 ? 9.077 5.052 -21.465 1.00 95.62 92 LYS A O 1
ATOM 694 N N . ILE A 1 93 ? 8.849 4.614 -23.661 1.00 93.31 93 ILE A N 1
ATOM 695 C CA . ILE A 1 93 ? 10.058 5.290 -24.124 1.00 93.31 93 ILE A CA 1
ATOM 696 C C . ILE A 1 93 ? 9.621 6.482 -24.974 1.00 93.31 93 ILE A C 1
ATOM 698 O O . ILE A 1 93 ? 9.098 6.309 -26.069 1.00 93.31 93 ILE A O 1
ATOM 702 N N . ASN A 1 94 ? 9.821 7.703 -24.481 1.00 88.38 94 ASN A N 1
ATOM 703 C CA . ASN A 1 94 ? 9.468 8.907 -25.238 1.00 88.38 94 ASN A CA 1
ATOM 704 C C . ASN A 1 94 ? 10.544 9.290 -26.269 1.00 88.38 94 ASN A C 1
ATOM 706 O O . ASN A 1 94 ? 10.237 9.978 -27.242 1.00 88.38 94 ASN A O 1
ATOM 710 N N . ASN A 1 95 ? 11.789 8.846 -26.075 1.00 78.06 95 ASN A N 1
ATOM 711 C CA . ASN A 1 95 ? 12.924 9.168 -26.933 1.00 78.06 95 ASN A CA 1
ATOM 712 C C . ASN A 1 95 ? 13.808 7.935 -27.163 1.00 78.06 95 ASN A C 1
ATOM 714 O O . ASN A 1 95 ? 14.232 7.271 -26.220 1.00 78.06 95 ASN A O 1
ATOM 718 N N . HIS A 1 96 ? 14.123 7.632 -28.419 1.00 72.44 96 HIS A N 1
ATOM 719 C CA . HIS A 1 96 ? 14.841 6.410 -28.801 1.00 72.44 96 HIS A CA 1
ATOM 720 C C . HIS A 1 96 ? 16.369 6.594 -28.879 1.00 72.44 96 HIS A C 1
ATOM 722 O O . HIS A 1 96 ? 17.026 5.948 -29.690 1.00 72.44 96 HIS A O 1
ATOM 728 N N . ILE A 1 97 ? 16.944 7.486 -28.064 1.00 83.50 97 ILE A N 1
ATOM 729 C CA . ILE A 1 97 ? 18.399 7.752 -28.050 1.00 83.50 97 ILE A CA 1
ATOM 730 C C . ILE A 1 97 ? 19.209 6.752 -27.212 1.00 83.50 97 ILE A C 1
ATOM 732 O O . ILE A 1 97 ? 20.439 6.774 -27.263 1.00 83.50 97 ILE A O 1
ATOM 736 N N . TYR A 1 98 ? 18.542 5.891 -26.444 1.00 88.56 98 TYR A N 1
ATOM 737 C CA . TYR A 1 98 ? 19.198 4.939 -25.551 1.00 88.56 98 TYR A CA 1
ATOM 738 C C . TYR A 1 98 ? 19.885 3.800 -26.305 1.00 88.56 98 TYR A C 1
ATOM 740 O O . TYR A 1 98 ? 19.361 3.284 -27.294 1.00 88.56 98 TYR A O 1
ATOM 748 N N . ASN A 1 99 ? 21.044 3.376 -25.807 1.00 90.31 99 ASN A N 1
ATOM 749 C CA . ASN A 1 99 ? 21.881 2.347 -26.419 1.00 90.31 99 ASN A CA 1
ATOM 750 C C . ASN A 1 99 ? 22.337 1.282 -25.400 1.00 90.31 99 ASN A C 1
ATOM 752 O O . ASN A 1 99 ? 21.931 1.287 -24.243 1.00 90.31 99 ASN A O 1
ATOM 756 N N . GLU A 1 100 ? 23.181 0.350 -25.848 1.00 92.69 100 GLU A N 1
ATOM 757 C CA . GLU A 1 100 ? 23.720 -0.778 -25.062 1.00 92.69 100 GLU A CA 1
ATOM 758 C C . GLU A 1 100 ? 24.512 -0.355 -23.806 1.00 92.69 100 GLU A C 1
ATOM 760 O O . GLU A 1 100 ? 24.737 -1.167 -22.911 1.00 92.69 100 GLU A O 1
ATOM 765 N N . LEU A 1 101 ? 24.971 0.900 -23.728 1.00 91.56 101 LEU A N 1
ATOM 766 C CA . LEU A 1 101 ? 25.693 1.431 -22.566 1.00 91.56 101 LEU A CA 1
ATOM 767 C C . LEU A 1 101 ? 24.758 1.957 -21.470 1.00 91.56 101 LEU A C 1
ATOM 769 O O . LEU A 1 101 ? 25.226 2.245 -20.369 1.00 91.56 101 LEU A O 1
ATOM 773 N N . ASP A 1 102 ? 23.461 2.089 -21.757 1.00 92.12 102 ASP A N 1
ATOM 774 C CA . ASP A 1 102 ? 22.476 2.588 -20.807 1.00 92.12 102 ASP A CA 1
ATOM 775 C C . ASP A 1 102 ? 21.913 1.463 -19.934 1.00 92.12 102 ASP A C 1
ATOM 777 O O . ASP A 1 102 ? 21.750 0.319 -20.353 1.00 92.12 102 ASP A O 1
ATOM 781 N N . THR A 1 103 ? 21.594 1.780 -18.684 1.00 94.88 103 THR A N 1
ATOM 782 C CA . THR A 1 103 ? 20.959 0.856 -17.743 1.00 94.88 103 THR A CA 1
ATOM 783 C C . THR A 1 103 ? 19.854 1.567 -16.979 1.00 94.88 103 THR A C 1
ATOM 785 O O . THR A 1 103 ? 20.109 2.473 -16.181 1.00 94.88 103 THR A O 1
ATOM 788 N N . LEU A 1 104 ? 18.620 1.108 -17.175 1.00 94.75 104 LEU A N 1
ATOM 789 C CA . LEU A 1 104 ? 17.482 1.515 -16.365 1.00 94.75 104 LEU A CA 1
ATOM 790 C C . LEU A 1 104 ? 17.581 0.838 -15.002 1.00 94.75 104 LEU A C 1
ATOM 792 O O . LEU A 1 104 ? 17.618 -0.389 -14.913 1.00 94.75 104 LEU A O 1
ATOM 796 N N . HIS A 1 105 ? 17.588 1.650 -13.954 1.00 94.75 105 HIS A N 1
ATOM 797 C CA . HIS A 1 105 ? 17.478 1.215 -12.572 1.00 94.75 105 HIS A CA 1
ATOM 798 C C . HIS A 1 105 ? 16.092 1.578 -12.059 1.00 94.75 105 HIS A C 1
ATOM 800 O O . HIS A 1 105 ? 15.637 2.701 -12.262 1.00 94.75 105 HIS A O 1
ATOM 806 N N . TYR A 1 106 ? 15.425 0.655 -11.375 1.00 94.25 106 TYR A N 1
ATOM 807 C CA . TYR A 1 106 ? 14.150 0.936 -10.719 1.00 94.25 106 TYR A CA 1
ATOM 808 C C . TYR A 1 106 ? 14.042 0.200 -9.388 1.00 94.25 106 TYR A C 1
ATOM 810 O O . TYR A 1 106 ? 14.607 -0.882 -9.199 1.00 94.25 106 TYR A O 1
ATOM 818 N N . ARG A 1 107 ? 13.334 0.811 -8.437 1.00 92.31 107 ARG A N 1
ATOM 819 C CA . ARG A 1 107 ? 13.070 0.228 -7.121 1.00 92.31 107 ARG A CA 1
ATOM 820 C C . ARG A 1 107 ? 12.321 -1.092 -7.278 1.00 92.31 107 ARG A C 1
ATOM 822 O O . ARG A 1 107 ? 11.249 -1.148 -7.878 1.00 92.31 107 ARG A O 1
ATOM 829 N N . ASN A 1 108 ? 12.857 -2.138 -6.660 1.00 91.19 108 ASN A N 1
ATOM 830 C CA . ASN A 1 108 ? 12.173 -3.414 -6.523 1.00 91.19 108 ASN A CA 1
ATOM 831 C C . ASN A 1 108 ? 11.018 -3.267 -5.521 1.00 91.19 108 ASN A C 1
ATOM 833 O O . ASN A 1 108 ? 11.231 -3.318 -4.309 1.00 91.19 108 ASN A O 1
ATOM 837 N N . ALA A 1 109 ? 9.790 -3.098 -6.010 1.00 88.38 109 ALA A N 1
ATOM 838 C CA . ALA A 1 109 ? 8.608 -2.973 -5.151 1.00 88.38 109 ALA A CA 1
ATOM 839 C C . ALA A 1 109 ? 8.282 -4.261 -4.362 1.00 88.38 109 ALA A C 1
ATOM 841 O O . ALA A 1 109 ? 7.550 -4.203 -3.377 1.00 88.38 109 ALA A O 1
ATOM 842 N N . GLY A 1 110 ? 8.835 -5.414 -4.759 1.00 86.69 110 GLY A N 1
ATOM 843 C CA . GLY A 1 110 ? 8.732 -6.675 -4.021 1.00 86.69 110 GLY A CA 1
ATOM 844 C C . GLY A 1 110 ? 9.817 -6.872 -2.955 1.00 86.69 110 GLY A C 1
ATOM 845 O O . GLY A 1 110 ? 9.810 -7.897 -2.271 1.00 86.69 110 GLY A O 1
ATOM 846 N N . TYR A 1 111 ? 10.759 -5.935 -2.804 1.00 86.75 111 TYR A N 1
ATOM 847 C CA . TYR A 1 111 ? 11.820 -6.010 -1.800 1.00 86.75 111 TYR A CA 1
ATOM 848 C C . TYR A 1 111 ? 11.292 -5.721 -0.382 1.00 86.75 111 TYR A C 1
ATOM 850 O O . TYR A 1 111 ? 10.500 -4.796 -0.206 1.00 86.75 111 TYR A O 1
ATOM 858 N N . PRO A 1 112 ? 11.776 -6.415 0.668 1.00 84.00 112 PRO A N 1
ATOM 859 C CA . PRO A 1 112 ? 12.715 -7.543 0.646 1.00 84.00 112 PRO A CA 1
ATOM 860 C C . PRO A 1 112 ? 12.034 -8.906 0.449 1.00 84.00 112 PRO A C 1
ATOM 862 O O . PRO A 1 112 ? 12.695 -9.940 0.491 1.00 84.00 112 PRO A O 1
ATOM 865 N N . THR A 1 113 ? 10.713 -8.937 0.274 1.00 81.38 113 THR A N 1
ATOM 866 C CA . THR A 1 113 ? 9.893 -10.154 0.315 1.00 81.38 113 THR A CA 1
ATOM 867 C C . THR A 1 113 ? 10.234 -11.160 -0.785 1.00 81.38 113 THR A C 1
ATOM 869 O O . THR A 1 113 ? 10.147 -12.362 -0.550 1.00 81.38 113 THR A O 1
ATOM 872 N N . ASN A 1 114 ? 10.651 -10.691 -1.963 1.00 82.81 114 ASN A N 1
ATOM 873 C CA . ASN A 1 114 ? 11.068 -11.548 -3.076 1.00 82.81 114 ASN A CA 1
ATOM 874 C C . ASN A 1 114 ? 12.543 -11.992 -3.019 1.00 82.81 114 ASN A C 1
ATOM 876 O O . ASN A 1 114 ? 12.973 -12.744 -3.890 1.00 82.81 114 ASN A O 1
ATOM 880 N N . GLY A 1 115 ? 13.318 -11.550 -2.020 1.00 82.69 115 GLY A N 1
ATOM 881 C CA . GLY A 1 115 ? 14.723 -11.934 -1.839 1.00 82.69 115 GLY A CA 1
ATOM 882 C C . GLY A 1 115 ? 15.696 -11.409 -2.903 1.00 82.69 115 GLY A C 1
ATOM 883 O O . GLY A 1 115 ? 16.843 -11.849 -2.930 1.00 82.69 115 GLY A O 1
ATOM 884 N N . LEU A 1 116 ? 15.258 -10.501 -3.778 1.00 88.56 116 LEU A N 1
ATOM 885 C CA . LEU A 1 116 ? 16.099 -9.870 -4.800 1.00 88.56 116 LEU A CA 1
ATOM 886 C C . LEU A 1 116 ? 16.750 -8.583 -4.272 1.00 88.56 116 LEU A C 1
ATOM 888 O O . LEU A 1 116 ? 16.482 -8.158 -3.152 1.00 88.56 116 LEU A O 1
ATOM 892 N N . ASP A 1 117 ? 17.590 -7.942 -5.084 1.00 92.62 117 ASP A N 1
ATOM 893 C CA . ASP A 1 117 ? 18.153 -6.628 -4.768 1.00 92.62 117 ASP A CA 1
ATOM 894 C C . ASP A 1 117 ? 17.058 -5.549 -4.634 1.00 92.62 117 ASP A C 1
ATOM 896 O O . ASP A 1 117 ? 16.028 -5.618 -5.312 1.00 92.62 117 ASP A O 1
ATOM 900 N N . PRO A 1 118 ? 17.264 -4.503 -3.807 1.00 91.50 118 PRO A N 1
ATOM 901 C CA . PRO A 1 118 ? 16.322 -3.385 -3.677 1.00 91.50 118 PRO A CA 1
ATOM 902 C C . PRO A 1 118 ? 16.194 -2.543 -4.957 1.00 91.50 118 PRO A C 1
ATOM 904 O O . PRO A 1 118 ? 15.266 -1.740 -5.072 1.00 91.50 118 PRO A O 1
ATOM 907 N N . TRP A 1 119 ? 17.112 -2.732 -5.907 1.00 92.88 119 TRP A N 1
ATOM 908 C CA . TRP A 1 119 ? 17.132 -2.098 -7.218 1.00 92.88 119 TRP A CA 1
ATOM 909 C C . TRP A 1 119 ? 17.274 -3.163 -8.300 1.00 92.88 119 TRP A C 1
ATOM 911 O O . TRP A 1 119 ? 18.249 -3.915 -8.308 1.00 92.88 119 TRP A O 1
ATOM 921 N N . LEU A 1 120 ? 16.321 -3.197 -9.225 1.00 94.62 120 LEU A N 1
ATOM 922 C CA . LEU A 1 120 ? 16.389 -4.020 -10.427 1.00 94.62 120 LEU A CA 1
ATOM 923 C C . LEU A 1 120 ? 16.989 -3.212 -11.574 1.00 94.62 120 LEU A C 1
ATOM 925 O O . LEU A 1 120 ? 16.950 -1.978 -11.576 1.00 94.62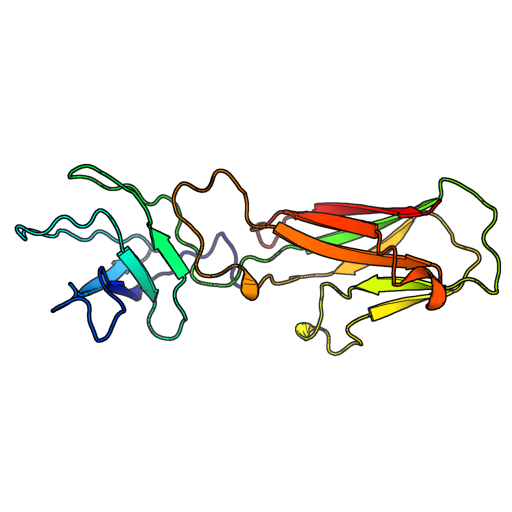 120 LEU A O 1
ATOM 929 N N . LYS A 1 121 ? 17.582 -3.928 -12.532 1.00 94.75 121 LYS A N 1
ATOM 930 C CA . LYS A 1 121 ? 18.339 -3.347 -13.641 1.00 94.75 121 LYS A CA 1
ATOM 931 C C . LYS A 1 121 ? 17.903 -3.956 -14.960 1.00 94.75 121 LYS A C 1
ATOM 933 O O . LYS A 1 121 ? 17.777 -5.174 -15.061 1.00 94.75 121 LYS A O 1
ATOM 938 N N . ILE A 1 122 ? 17.725 -3.113 -15.968 1.00 95.00 122 ILE A N 1
ATOM 939 C CA . ILE A 1 122 ? 17.483 -3.515 -17.355 1.00 95.00 122 ILE A CA 1
ATOM 940 C C . ILE A 1 122 ? 18.549 -2.830 -18.201 1.00 95.00 122 ILE A C 1
ATOM 942 O O . ILE A 1 122 ? 18.697 -1.612 -18.121 1.00 95.00 122 ILE A O 1
ATOM 946 N N . ALA A 1 123 ? 19.312 -3.608 -18.968 1.00 94.50 123 ALA A N 1
ATOM 947 C CA . ALA A 1 123 ? 20.275 -3.068 -19.922 1.00 94.50 123 ALA A CA 1
ATOM 948 C C . ALA A 1 123 ? 19.546 -2.528 -21.160 1.00 94.50 123 ALA A C 1
ATOM 950 O O . ALA A 1 123 ? 18.528 -3.088 -21.576 1.00 94.50 123 ALA A O 1
ATOM 951 N N . GLY A 1 124 ? 20.056 -1.435 -21.722 1.00 92.31 124 GLY A N 1
ATOM 952 C CA . GLY A 1 124 ? 19.623 -0.922 -23.012 1.00 92.31 124 GLY A CA 1
ATOM 953 C C . GLY A 1 124 ? 20.161 -1.764 -24.182 1.00 92.31 124 GLY A C 1
ATOM 954 O O . GLY A 1 124 ? 20.987 -2.650 -23.967 1.00 92.31 124 GLY A O 1
ATOM 955 N N . PRO A 1 125 ? 19.719 -1.488 -25.423 1.00 92.94 125 PRO A N 1
ATOM 956 C CA . PRO A 1 125 ? 18.631 -0.575 -25.767 1.00 92.94 125 PRO A CA 1
ATOM 957 C C . PRO A 1 125 ? 17.282 -1.079 -25.231 1.00 92.94 125 PRO A C 1
ATOM 959 O O . PRO A 1 125 ? 17.006 -2.277 -25.198 1.00 92.94 125 PRO A O 1
ATOM 962 N N . PHE A 1 126 ? 16.433 -0.155 -24.786 1.00 93.50 126 PHE A N 1
ATOM 963 C CA . PHE A 1 126 ? 15.172 -0.508 -24.134 1.00 93.50 126 PHE A CA 1
ATOM 964 C C . PHE A 1 126 ? 14.065 -0.847 -25.137 1.00 93.50 126 PHE A C 1
ATOM 966 O O . PHE A 1 126 ? 14.007 -0.297 -26.238 1.00 93.50 126 PHE A O 1
ATOM 973 N N . VAL A 1 127 ? 13.134 -1.706 -24.715 1.00 93.25 127 VAL A N 1
ATOM 974 C CA . VAL A 1 127 ? 11.929 -2.070 -25.471 1.00 93.25 127 VAL A CA 1
ATOM 975 C C . VAL A 1 127 ? 10.697 -1.730 -24.637 1.00 93.25 127 VAL A C 1
ATOM 977 O O . VAL A 1 127 ? 10.644 -2.044 -23.447 1.00 93.25 127 VAL A O 1
ATOM 980 N N . GLU A 1 128 ? 9.706 -1.081 -25.252 1.00 95.50 128 GLU A N 1
ATOM 981 C CA . GLU A 1 128 ? 8.428 -0.807 -24.592 1.00 95.50 128 GLU A CA 1
ATOM 982 C C . GLU A 1 128 ? 7.664 -2.103 -24.301 1.00 95.50 128 GLU A C 1
ATOM 984 O O . GLU A 1 128 ? 7.617 -3.021 -25.122 1.00 95.50 128 GLU A O 1
ATOM 989 N N . GLY A 1 129 ? 7.014 -2.169 -23.141 1.00 95.19 129 GLY A N 1
ATOM 990 C CA . GLY A 1 129 ? 6.252 -3.349 -22.740 1.00 95.19 129 GLY A CA 1
ATOM 991 C C . GLY A 1 129 ? 6.210 -3.546 -21.234 1.00 95.19 129 GLY A C 1
ATOM 992 O O . GLY A 1 129 ? 6.604 -2.671 -20.469 1.00 95.19 129 GLY A O 1
ATOM 993 N N . THR A 1 130 ? 5.701 -4.697 -20.797 1.00 96.31 130 THR A N 1
ATOM 994 C CA . THR A 1 130 ? 5.754 -5.088 -19.383 1.00 96.31 130 THR A CA 1
ATOM 995 C C . THR A 1 130 ? 7.179 -5.499 -19.031 1.00 96.31 130 THR A C 1
ATOM 997 O O . THR A 1 130 ? 7.722 -6.411 -19.649 1.00 96.31 130 THR A O 1
ATOM 1000 N N . ILE A 1 131 ? 7.759 -4.840 -18.032 1.00 94.94 131 ILE A N 1
ATOM 1001 C CA . ILE A 1 131 ? 9.118 -5.101 -17.549 1.00 94.94 131 ILE A CA 1
ATOM 1002 C C . ILE A 1 131 ? 9.143 -5.858 -16.221 1.00 94.94 131 ILE A C 1
ATOM 1004 O O . ILE A 1 131 ? 10.153 -6.475 -15.901 1.00 94.94 131 ILE A O 1
ATOM 1008 N N . ASP A 1 132 ? 8.041 -5.833 -15.468 1.00 93.38 132 ASP A N 1
ATOM 1009 C CA . ASP A 1 132 ? 7.918 -6.575 -14.216 1.00 93.38 132 ASP A CA 1
ATOM 1010 C C . ASP A 1 132 ? 6.446 -6.873 -13.886 1.00 93.38 132 ASP A C 1
ATOM 1012 O O . ASP A 1 132 ? 5.522 -6.184 -14.336 1.00 93.38 132 ASP A O 1
ATOM 1016 N N . THR A 1 133 ? 6.217 -7.920 -13.100 1.00 92.62 133 THR A N 1
ATOM 1017 C CA . THR A 1 133 ? 4.922 -8.263 -12.508 1.00 92.62 133 THR A CA 1
ATOM 1018 C C . THR A 1 133 ? 5.145 -8.656 -11.058 1.00 92.62 133 THR A C 1
ATOM 1020 O O . THR A 1 133 ? 5.654 -9.738 -10.766 1.00 92.62 133 THR A O 1
ATOM 1023 N N . ILE A 1 134 ? 4.738 -7.782 -10.141 1.00 89.50 134 ILE A N 1
ATOM 1024 C CA . ILE A 1 134 ? 4.975 -7.973 -8.712 1.00 89.50 134 ILE A CA 1
ATOM 1025 C C . ILE A 1 134 ? 3.661 -8.319 -8.033 1.00 89.50 134 ILE A C 1
ATOM 1027 O O . ILE A 1 134 ? 2.672 -7.589 -8.117 1.00 89.50 134 ILE A O 1
ATOM 1031 N N . TYR A 1 135 ? 3.692 -9.436 -7.322 1.00 86.88 135 TYR A N 1
ATOM 1032 C CA . TYR A 1 135 ? 2.606 -9.899 -6.480 1.00 86.88 135 TYR A CA 1
ATOM 1033 C C . TYR A 1 135 ? 2.857 -9.417 -5.057 1.00 86.88 135 TYR A C 1
ATOM 1035 O O . TYR A 1 135 ? 3.934 -9.652 -4.507 1.00 86.88 135 TYR A O 1
ATOM 1043 N N . ASN A 1 136 ? 1.846 -8.804 -4.444 1.00 82.00 136 ASN A N 1
ATOM 1044 C CA . ASN A 1 136 ? 1.850 -8.444 -3.031 1.00 82.00 136 ASN A CA 1
ATOM 1045 C C . ASN A 1 136 ? 3.035 -7.538 -2.625 1.00 82.00 136 ASN A C 1
ATOM 1047 O O . ASN A 1 136 ? 3.748 -7.817 -1.659 1.00 82.00 136 ASN A O 1
ATOM 1051 N N . ALA A 1 137 ? 3.233 -6.435 -3.351 1.00 86.62 137 ALA A N 1
ATOM 1052 C CA . ALA A 1 137 ? 4.101 -5.347 -2.911 1.00 86.62 137 ALA A CA 1
ATOM 1053 C C . ALA A 1 137 ? 3.471 -4.683 -1.678 1.00 86.62 137 ALA A C 1
ATOM 1055 O O . ALA A 1 137 ? 2.336 -4.215 -1.742 1.00 86.62 137 ALA A O 1
ATOM 1056 N N . VAL A 1 138 ? 4.174 -4.684 -0.544 1.00 81.81 138 VAL A N 1
ATOM 1057 C CA . VAL A 1 138 ? 3.658 -4.194 0.745 1.00 81.81 138 VAL A CA 1
ATOM 1058 C C . VAL A 1 138 ? 4.200 -2.803 1.067 1.00 81.81 138 VAL A C 1
ATOM 1060 O O . VAL A 1 138 ? 5.378 -2.529 0.843 1.00 81.81 138 VAL A O 1
ATOM 1063 N N . ASN A 1 139 ? 3.371 -1.944 1.667 1.00 81.44 139 ASN A N 1
ATOM 1064 C CA . ASN A 1 139 ? 3.794 -0.642 2.189 1.00 81.44 139 ASN A CA 1
ATOM 1065 C C . ASN A 1 139 ? 3.859 -0.649 3.728 1.00 81.44 139 ASN A C 1
ATOM 1067 O O . ASN A 1 139 ? 2.942 -0.158 4.387 1.00 81.44 139 ASN A O 1
ATOM 1071 N N . PRO A 1 140 ? 4.913 -1.210 4.350 1.00 76.31 140 PRO A N 1
ATOM 1072 C CA . PRO A 1 140 ? 4.986 -1.324 5.808 1.00 76.31 140 PRO A CA 1
ATOM 1073 C C . PRO A 1 140 ? 5.088 0.035 6.511 1.00 76.31 140 PRO A C 1
ATOM 1075 O O . PRO A 1 140 ? 4.670 0.154 7.658 1.00 76.31 140 PRO A O 1
ATOM 1078 N N . GLY A 1 141 ? 5.621 1.058 5.834 1.00 78.62 141 GLY A N 1
ATOM 1079 C CA . GLY A 1 141 ? 5.848 2.386 6.407 1.00 78.62 141 GLY A CA 1
ATOM 1080 C C . GLY A 1 141 ? 4.603 3.268 6.495 1.00 78.62 141 GLY A C 1
ATOM 1081 O O . GLY A 1 141 ? 4.689 4.377 7.012 1.00 78.62 141 GLY A O 1
ATOM 1082 N N . VAL A 1 142 ? 3.457 2.811 5.987 1.00 81.25 142 VAL A N 1
ATOM 1083 C CA . VAL A 1 142 ? 2.241 3.634 5.950 1.00 81.25 142 VAL A CA 1
ATOM 1084 C C . VAL A 1 142 ? 1.403 3.554 7.218 1.00 81.25 142 VAL A C 1
ATOM 1086 O O . VAL A 1 142 ? 0.497 4.360 7.416 1.00 81.25 142 VAL A O 1
ATOM 1089 N N . PHE A 1 143 ? 1.689 2.582 8.080 1.00 86.00 143 PHE A N 1
ATOM 1090 C CA . PHE A 1 143 ? 1.060 2.495 9.385 1.00 86.00 143 PHE A CA 1
ATOM 1091 C C . PHE A 1 143 ? 1.765 3.377 10.425 1.00 86.00 143 PHE A C 1
ATOM 1093 O O . PHE A 1 143 ? 2.993 3.465 10.417 1.00 86.00 143 PHE A O 1
ATOM 1100 N N . PRO A 1 144 ? 1.006 3.990 11.356 1.00 88.94 144 PRO A N 1
ATOM 1101 C CA . PRO A 1 144 ? -0.460 3.991 11.423 1.00 88.94 144 PRO A CA 1
ATOM 1102 C C . PRO A 1 144 ? -1.099 4.878 10.341 1.00 88.94 144 PRO A C 1
ATOM 1104 O O . PRO A 1 144 ? -0.632 5.985 10.077 1.00 88.94 144 PRO A O 1
ATOM 1107 N N . LEU A 1 145 ? -2.226 4.432 9.773 1.00 86.25 145 LEU A N 1
ATOM 1108 C CA . LEU A 1 145 ? -3.012 5.261 8.853 1.00 86.25 145 LEU A CA 1
ATOM 1109 C C . LEU A 1 145 ? -3.600 6.463 9.588 1.00 86.25 145 LEU A C 1
ATOM 1111 O O . LEU A 1 145 ? -4.017 6.342 10.733 1.00 86.25 145 LEU A O 1
ATOM 1115 N N . SER A 1 146 ? -3.701 7.615 8.931 1.00 88.38 146 SER A N 1
ATOM 1116 C CA . SER A 1 146 ? -4.352 8.788 9.525 1.00 88.38 146 SER A CA 1
ATOM 1117 C C . SER A 1 146 ? -5.833 8.848 9.149 1.00 88.38 146 SER A C 1
ATOM 1119 O O . SER A 1 146 ? -6.179 8.917 7.971 1.00 88.38 146 SER A O 1
ATOM 1121 N N . PHE A 1 147 ? -6.717 8.849 10.147 1.00 84.81 147 PHE A N 1
ATOM 1122 C CA . PHE A 1 147 ? -8.155 8.999 9.929 1.00 84.81 147 PHE A CA 1
ATOM 1123 C C . PHE A 1 147 ? -8.494 10.396 9.398 1.00 84.81 147 PHE A C 1
ATOM 1125 O O . PHE A 1 147 ? -7.964 11.395 9.884 1.00 84.81 147 PHE A O 1
ATOM 1132 N N . GLY A 1 148 ? -9.396 10.465 8.416 1.00 72.50 148 GLY A N 1
ATOM 1133 C CA . GLY A 1 148 ? -9.796 11.722 7.775 1.00 72.50 148 GLY A CA 1
ATOM 1134 C C . GLY A 1 148 ? -8.753 12.299 6.812 1.00 72.50 148 GLY A C 1
ATOM 1135 O O . GLY A 1 148 ? -8.972 13.371 6.253 1.00 72.50 148 GLY A O 1
ATOM 1136 N N . SER A 1 149 ? -7.634 11.601 6.587 1.00 71.06 149 SER A N 1
ATOM 1137 C CA . SER A 1 149 ? -6.746 11.908 5.470 1.00 71.06 149 SER A CA 1
ATOM 1138 C C . SER A 1 149 ? -7.484 11.624 4.163 1.00 71.06 149 SER A C 1
ATOM 1140 O O . SER A 1 149 ? -7.871 10.488 3.905 1.00 71.06 149 SER A O 1
ATOM 1142 N N . ASN A 1 150 ? -7.653 12.645 3.322 1.00 63.84 150 ASN A N 1
ATOM 1143 C CA . ASN A 1 150 ? -8.134 12.457 1.949 1.00 63.84 150 ASN A CA 1
ATOM 1144 C C . ASN A 1 150 ? -7.079 11.786 1.050 1.00 63.84 150 ASN A C 1
ATOM 1146 O O . ASN A 1 150 ? -7.363 11.488 -0.107 1.00 63.84 150 ASN A O 1
ATOM 1150 N N . LEU A 1 151 ? -5.858 11.580 1.557 1.00 66.38 151 LEU A N 1
ATOM 1151 C CA . LEU A 1 151 ? -4.791 10.902 0.836 1.00 66.38 151 LEU A CA 1
ATOM 1152 C C . LEU A 1 151 ? -4.941 9.396 1.023 1.00 66.38 151 LEU A C 1
ATOM 1154 O O . LEU A 1 151 ? -4.837 8.886 2.144 1.00 66.38 151 LEU A O 1
ATOM 1158 N N . ILE A 1 152 ? -5.177 8.711 -0.092 1.00 72.62 152 ILE A N 1
ATOM 1159 C CA . ILE A 1 152 ? -5.049 7.262 -0.186 1.00 72.62 152 ILE A CA 1
ATOM 1160 C C . ILE A 1 152 ? -3.578 6.916 0.113 1.00 7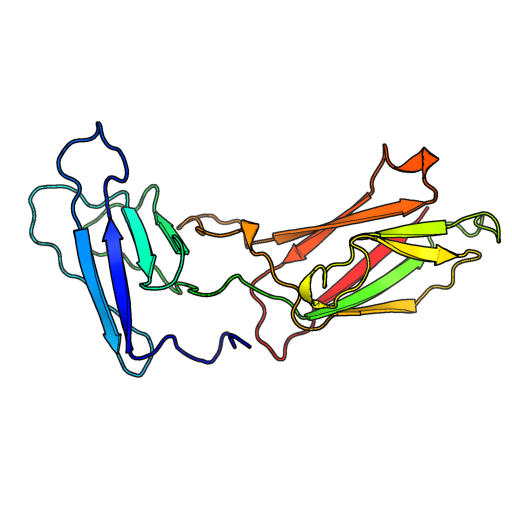2.62 152 ILE A C 1
ATOM 1162 O O . ILE A 1 152 ? -2.686 7.600 -0.387 1.00 72.62 152 ILE A O 1
ATOM 1166 N N . PRO A 1 153 ? -3.295 5.905 0.948 1.00 78.19 153 PRO A N 1
ATOM 1167 C CA . PRO A 1 153 ? -1.946 5.384 1.150 1.00 78.19 153 PRO A CA 1
ATOM 1168 C C . PRO A 1 153 ? -1.229 5.094 -0.175 1.00 78.19 153 PRO A C 1
ATOM 1170 O O . PRO A 1 153 ? -1.718 4.309 -0.980 1.00 78.19 153 PRO A O 1
ATOM 1173 N N . GLU A 1 154 ? -0.049 5.670 -0.396 1.00 85.94 154 GLU A N 1
ATOM 1174 C CA . GLU A 1 154 ? 0.708 5.487 -1.641 1.00 85.94 154 GLU A CA 1
ATOM 1175 C C . GLU A 1 154 ? 2.110 4.925 -1.385 1.00 85.94 154 GLU A C 1
ATOM 1177 O O . GLU A 1 154 ? 2.762 5.244 -0.387 1.00 85.94 154 GLU A O 1
ATOM 1182 N N . MET A 1 155 ? 2.587 4.086 -2.306 1.00 86.94 155 MET A N 1
ATOM 1183 C CA . MET A 1 155 ? 3.985 3.666 -2.401 1.00 86.94 155 MET A CA 1
ATOM 1184 C C . MET A 1 155 ? 4.685 4.493 -3.472 1.00 86.94 155 MET A C 1
ATOM 1186 O O . MET A 1 155 ? 4.198 4.604 -4.595 1.00 86.94 155 MET A O 1
ATOM 1190 N N . ARG A 1 156 ? 5.852 5.044 -3.141 1.00 89.19 156 ARG A N 1
ATOM 1191 C CA . ARG A 1 156 ? 6.732 5.701 -4.110 1.00 89.19 156 ARG A CA 1
ATOM 1192 C C . ARG A 1 156 ? 7.642 4.658 -4.755 1.00 89.19 156 ARG A C 1
ATOM 1194 O O . ARG A 1 156 ? 8.302 3.903 -4.042 1.00 89.19 156 ARG A O 1
ATOM 1201 N N . LEU A 1 157 ? 7.696 4.643 -6.084 1.00 92.19 157 LEU A N 1
ATOM 1202 C CA . LEU A 1 157 ? 8.629 3.825 -6.853 1.00 92.19 157 LEU A CA 1
ATOM 1203 C C . LEU A 1 157 ? 9.553 4.726 -7.664 1.00 92.19 157 LEU A C 1
ATOM 1205 O O . LEU A 1 157 ? 9.101 5.421 -8.571 1.00 92.19 157 LEU A O 1
ATOM 1209 N N . ASP A 1 158 ? 10.835 4.698 -7.313 1.00 93.25 158 ASP A N 1
ATOM 1210 C CA . ASP A 1 158 ? 11.895 5.477 -7.953 1.00 93.25 158 ASP A CA 1
ATOM 1211 C C . ASP A 1 158 ? 12.527 4.726 -9.127 1.00 93.25 158 ASP A C 1
ATOM 1213 O O . ASP A 1 158 ? 12.652 3.497 -9.090 1.00 93.25 158 ASP A O 1
ATOM 1217 N N . TYR A 1 159 ? 12.958 5.466 -10.145 1.00 94.75 159 TYR A N 1
ATOM 1218 C CA . TYR A 1 159 ? 13.702 4.953 -11.291 1.00 94.75 159 TYR A CA 1
ATOM 1219 C C . TYR A 1 159 ? 14.582 6.031 -11.944 1.00 94.75 159 TYR A C 1
ATOM 1221 O O . TYR A 1 159 ? 14.272 7.220 -11.888 1.00 94.75 159 TYR A O 1
ATOM 1229 N N . TYR A 1 160 ? 15.675 5.608 -12.583 1.00 93.12 160 TYR A N 1
ATOM 1230 C CA . TYR A 1 160 ? 16.632 6.483 -13.275 1.00 93.12 160 TYR A CA 1
ATOM 1231 C C . TYR A 1 160 ? 17.419 5.726 -14.361 1.00 93.12 160 TYR A C 1
ATOM 1233 O O . TYR A 1 160 ? 17.480 4.491 -14.351 1.00 93.12 160 TYR A O 1
ATOM 1241 N N . ILE A 1 161 ? 18.042 6.456 -15.296 1.00 90.88 161 ILE A N 1
ATOM 1242 C CA . ILE A 1 161 ? 18.905 5.892 -16.347 1.00 90.88 161 ILE A CA 1
ATOM 1243 C C . ILE A 1 161 ? 20.373 6.157 -15.992 1.00 90.88 161 ILE A C 1
ATOM 1245 O O . ILE A 1 161 ? 20.834 7.289 -16.041 1.00 90.88 161 ILE A O 1
ATOM 1249 N N . ASN A 1 162 ? 21.122 5.096 -15.685 1.00 87.19 162 ASN A N 1
ATOM 1250 C CA . ASN A 1 162 ? 22.527 5.104 -15.251 1.00 87.19 162 ASN A CA 1
ATOM 1251 C C . ASN A 1 162 ? 22.803 5.728 -13.871 1.00 87.19 162 ASN A C 1
ATOM 1253 O O . ASN A 1 162 ? 22.181 6.687 -13.436 1.00 87.19 162 ASN A O 1
ATOM 1257 N N . ASN A 1 163 ? 23.830 5.216 -13.184 1.00 74.31 163 ASN A N 1
ATOM 1258 C CA . ASN A 1 163 ? 24.174 5.635 -11.816 1.00 74.31 163 ASN A CA 1
ATOM 1259 C C . ASN A 1 163 ? 24.533 7.121 -11.668 1.00 74.31 163 ASN A C 1
ATOM 1261 O O . ASN A 1 163 ? 24.447 7.654 -10.569 1.00 74.31 163 ASN A O 1
ATOM 1265 N N . TYR A 1 164 ? 24.976 7.792 -12.733 1.00 71.69 164 TYR A N 1
ATOM 1266 C CA . TYR A 1 164 ? 25.285 9.222 -12.662 1.00 71.69 164 TYR A CA 1
ATOM 1267 C C . TYR A 1 164 ? 24.026 10.108 -12.696 1.00 71.69 164 TYR A C 1
ATOM 1269 O O . TYR A 1 164 ? 24.123 11.281 -12.344 1.00 71.69 164 TYR A O 1
ATOM 1277 N N . ASP A 1 165 ? 22.862 9.558 -13.063 1.00 68.94 165 ASP A N 1
ATOM 1278 C CA . ASP A 1 165 ? 21.564 10.249 -13.064 1.00 68.94 165 ASP A CA 1
ATOM 1279 C C . ASP A 1 165 ? 20.742 9.983 -11.789 1.00 68.94 165 ASP A C 1
ATOM 1281 O O . ASP A 1 165 ? 19.638 10.497 -11.636 1.00 68.94 165 ASP A O 1
ATOM 1285 N N . SER A 1 166 ? 21.291 9.247 -10.813 1.00 64.94 166 SER A N 1
ATOM 1286 C CA . SER A 1 166 ? 20.604 8.926 -9.547 1.00 64.94 166 SER A CA 1
ATOM 1287 C C . SER A 1 166 ? 20.306 10.147 -8.658 1.00 64.94 166 SER A C 1
ATOM 1289 O O . SER A 1 166 ? 19.817 10.016 -7.540 1.00 64.94 166 SER A O 1
ATOM 1291 N N . TRP A 1 167 ? 20.702 11.348 -9.086 1.00 61.50 167 TRP A N 1
ATOM 1292 C CA . TRP A 1 167 ? 20.388 12.611 -8.414 1.00 61.50 167 TRP A CA 1
ATOM 1293 C C . TRP A 1 167 ? 19.095 13.248 -8.951 1.00 61.50 167 TRP A C 1
ATOM 1295 O O . TRP A 1 167 ? 18.574 14.164 -8.318 1.00 61.50 167 TRP A O 1
ATOM 1305 N N . ASN A 1 168 ? 18.563 12.743 -10.073 1.00 68.88 168 ASN A N 1
ATOM 1306 C CA . ASN A 1 168 ? 17.312 13.165 -10.707 1.00 68.88 168 ASN A CA 1
ATOM 1307 C C . ASN A 1 168 ? 16.300 12.010 -10.777 1.00 68.88 168 ASN A C 1
ATOM 1309 O O . ASN A 1 168 ? 15.623 11.840 -11.793 1.00 68.88 168 ASN A O 1
ATOM 1313 N N . ASP A 1 169 ? 16.203 11.209 -9.711 1.00 77.00 169 ASP A N 1
ATOM 1314 C CA . ASP A 1 169 ? 15.273 10.080 -9.649 1.00 77.00 169 ASP A CA 1
ATOM 1315 C C . ASP A 1 169 ? 13.862 10.510 -10.075 1.00 77.00 169 ASP A C 1
ATOM 1317 O O . ASP A 1 169 ? 13.211 11.350 -9.439 1.00 77.00 169 ASP A O 1
ATOM 1321 N N . LYS A 1 170 ? 13.376 9.904 -11.159 1.00 89.94 170 LYS A N 1
ATOM 1322 C CA . LYS A 1 170 ? 11.968 9.974 -11.530 1.00 89.94 170 LYS A CA 1
ATOM 1323 C C . LYS A 1 170 ? 11.205 9.023 -10.618 1.00 89.94 170 LYS A C 1
ATOM 1325 O O . LYS A 1 170 ? 11.740 8.022 -10.145 1.00 89.94 170 LYS A O 1
ATOM 1330 N N . PHE A 1 171 ? 9.936 9.313 -10.370 1.00 92.75 171 PHE A N 1
ATOM 1331 C CA . PHE A 1 171 ? 9.115 8.448 -9.534 1.00 92.75 171 PHE A CA 1
ATOM 1332 C C . PHE A 1 171 ? 7.676 8.370 -10.018 1.00 92.75 171 PHE A C 1
ATOM 1334 O O . PHE A 1 171 ? 7.168 9.262 -10.697 1.00 92.75 171 PHE A O 1
ATOM 1341 N N . VAL A 1 172 ? 7.019 7.278 -9.642 1.00 92.81 172 VAL A N 1
ATOM 1342 C CA . VAL A 1 172 ? 5.573 7.092 -9.765 1.00 92.81 172 VAL A CA 1
ATOM 1343 C C . VAL A 1 172 ? 4.992 6.733 -8.401 1.00 92.81 172 VAL A C 1
ATOM 1345 O O . VAL A 1 172 ? 5.658 6.093 -7.583 1.00 92.81 172 VAL A O 1
ATOM 1348 N N . TYR A 1 173 ? 3.751 7.150 -8.157 1.00 90.69 173 TYR A N 1
ATOM 1349 C CA . TYR A 1 173 ? 2.992 6.736 -6.982 1.00 90.69 173 TYR A CA 1
ATOM 1350 C C . TYR A 1 173 ? 2.076 5.565 -7.330 1.00 90.69 173 TYR A C 1
ATOM 1352 O O . TYR A 1 173 ? 1.405 5.563 -8.363 1.00 90.69 173 TYR A O 1
ATOM 1360 N N . ILE A 1 174 ? 2.074 4.562 -6.458 1.00 89.31 174 ILE A N 1
ATOM 1361 C CA . ILE A 1 174 ? 1.246 3.361 -6.537 1.00 89.31 174 ILE A CA 1
ATOM 1362 C C . ILE A 1 174 ? 0.229 3.455 -5.407 1.00 89.31 174 ILE A C 1
ATOM 1364 O O . ILE A 1 174 ? 0.616 3.590 -4.246 1.00 89.31 174 ILE A O 1
ATOM 1368 N N . SER A 1 175 ? -1.057 3.403 -5.728 1.00 85.12 175 SER A N 1
ATOM 1369 C CA . SER A 1 175 ? -2.114 3.538 -4.729 1.00 85.12 175 SER A CA 1
ATOM 1370 C C . SER A 1 175 ? -2.288 2.226 -3.959 1.00 85.12 175 SER A C 1
ATOM 1372 O O . SER A 1 175 ? -2.099 1.138 -4.491 1.00 85.12 175 SER A O 1
ATOM 1374 N N . THR A 1 176 ? -2.624 2.321 -2.676 1.00 81.19 176 THR A N 1
ATOM 1375 C CA . THR A 1 176 ? -2.873 1.186 -1.777 1.00 81.19 176 THR A CA 1
ATOM 1376 C C . THR A 1 176 ? -4.002 1.558 -0.796 1.00 81.19 176 THR A C 1
ATOM 1378 O O . THR A 1 176 ? -4.198 2.743 -0.532 1.00 81.19 176 THR A O 1
ATOM 1381 N N . PRO A 1 177 ? -4.754 0.613 -0.200 1.00 76.06 177 PRO A N 1
ATOM 1382 C CA . PRO A 1 177 ? -4.736 -0.836 -0.416 1.00 76.06 177 PRO A CA 1
ATOM 1383 C C . PRO A 1 177 ? -5.496 -1.261 -1.674 1.00 76.06 177 PRO A C 1
ATOM 1385 O O . PRO A 1 177 ? -6.489 -0.635 -2.031 1.00 76.06 177 PRO A O 1
ATOM 1388 N N . HIS A 1 178 ? -5.063 -2.360 -2.290 1.00 71.75 178 HIS A N 1
ATOM 1389 C CA . HIS A 1 178 ? -5.810 -3.082 -3.323 1.00 71.75 178 HIS A CA 1
ATOM 1390 C C . HIS A 1 178 ? -6.221 -4.463 -2.792 1.00 71.75 178 HIS A C 1
ATOM 1392 O O . HIS A 1 178 ? -5.513 -5.040 -1.957 1.00 71.75 178 HIS A O 1
ATOM 1398 N N . CYS A 1 179 ? -7.341 -5.005 -3.278 1.00 68.19 179 CYS A N 1
ATOM 1399 C CA . CYS A 1 179 ? -7.727 -6.386 -2.978 1.00 68.19 179 CYS A CA 1
ATOM 1400 C C . CYS A 1 179 ? -6.744 -7.384 -3.619 1.00 68.19 179 CYS A C 1
ATOM 1402 O O . CYS A 1 179 ? -6.010 -7.059 -4.553 1.00 68.19 179 CYS A O 1
ATOM 1404 N N . SER A 1 180 ? -6.689 -8.620 -3.106 1.00 66.00 180 SER A N 1
ATOM 1405 C CA . SER A 1 180 ? -5.670 -9.603 -3.519 1.00 66.00 180 SER A CA 1
ATOM 1406 C C . SER A 1 180 ? -5.747 -10.022 -4.990 1.00 66.00 180 SER A C 1
ATOM 1408 O O . SER A 1 180 ? -4.768 -10.539 -5.523 1.00 66.00 180 SER A O 1
ATOM 1410 N N . ASP A 1 181 ? -6.889 -9.813 -5.632 1.00 71.75 181 ASP A N 1
ATOM 1411 C CA . ASP A 1 181 ? -7.185 -10.106 -7.033 1.00 71.75 181 ASP A CA 1
ATOM 1412 C C . ASP A 1 181 ? -7.070 -8.879 -7.957 1.00 71.75 181 ASP A C 1
ATOM 1414 O O . ASP A 1 181 ? -7.145 -9.011 -9.180 1.00 71.75 181 ASP A O 1
ATOM 1418 N N . GLU A 1 182 ? -6.818 -7.692 -7.405 1.00 82.81 182 GLU A N 1
ATOM 1419 C CA . GLU A 1 182 ? -6.700 -6.457 -8.171 1.00 82.81 182 GLU A CA 1
ATOM 1420 C C . GLU A 1 182 ? -5.249 -6.192 -8.584 1.00 82.81 182 GLU A C 1
ATOM 1422 O O . GLU A 1 182 ? -4.327 -6.217 -7.762 1.00 82.81 182 GLU A O 1
ATOM 1427 N N . TYR A 1 183 ? -5.051 -5.883 -9.869 1.00 88.50 183 TYR A N 1
ATOM 1428 C CA . TYR A 1 183 ? -3.775 -5.409 -10.400 1.00 88.50 183 TYR A CA 1
ATOM 1429 C C . TYR A 1 183 ? -3.864 -3.950 -10.808 1.00 88.50 183 TYR A C 1
ATOM 1431 O O . TYR A 1 183 ? -4.743 -3.558 -11.576 1.00 88.50 183 TYR A O 1
ATOM 1439 N N . GLN A 1 184 ? -2.877 -3.166 -10.386 1.00 90.50 184 GLN A N 1
ATOM 1440 C CA . GLN A 1 184 ? -2.629 -1.850 -10.952 1.00 90.50 184 GLN A CA 1
ATOM 1441 C C . GLN A 1 184 ? -1.644 -1.964 -12.114 1.00 90.50 184 GLN A C 1
ATOM 1443 O O . GLN A 1 184 ? -0.614 -2.623 -12.008 1.00 90.50 184 GLN A O 1
ATOM 1448 N N . THR A 1 185 ? -1.920 -1.285 -13.225 1.00 93.94 185 THR A N 1
ATOM 1449 C CA . THR A 1 185 ? -0.883 -1.046 -14.236 1.00 93.94 185 THR A CA 1
ATOM 1450 C C . THR A 1 185 ? -0.184 0.268 -13.920 1.00 93.94 185 THR A C 1
ATOM 1452 O O . THR A 1 185 ? -0.840 1.306 -13.858 1.00 93.94 185 THR A O 1
ATOM 1455 N N . ILE A 1 186 ? 1.137 0.230 -13.764 1.00 94.56 186 ILE A N 1
ATOM 1456 C CA . ILE A 1 186 ? 1.978 1.423 -13.624 1.00 94.56 186 ILE A CA 1
ATOM 1457 C C . ILE A 1 186 ? 2.887 1.549 -14.843 1.00 94.56 186 ILE A C 1
ATOM 1459 O O . ILE A 1 186 ? 3.300 0.543 -15.414 1.00 94.56 186 ILE A O 1
ATOM 1463 N N . THR A 1 187 ? 3.174 2.776 -15.271 1.00 95.81 187 THR A N 1
ATOM 1464 C CA . THR A 1 187 ? 4.019 3.033 -16.446 1.00 95.81 187 THR A CA 1
ATOM 1465 C C . THR A 1 187 ? 5.198 3.906 -16.046 1.00 95.81 187 THR A C 1
ATOM 1467 O O . THR A 1 187 ? 4.998 5.037 -15.609 1.00 95.81 187 THR A O 1
ATOM 1470 N N . LEU A 1 188 ? 6.412 3.385 -16.205 1.00 94.62 188 LEU A N 1
ATOM 1471 C CA . LEU A 1 188 ? 7.644 4.162 -16.132 1.00 94.62 188 LEU A CA 1
ATOM 1472 C C . LEU A 1 188 ? 7.859 4.837 -17.481 1.00 94.62 188 LEU A C 1
ATOM 1474 O O . LEU A 1 188 ? 7.760 4.180 -18.517 1.00 94.62 188 LEU A O 1
ATOM 1478 N N . VAL A 1 189 ? 8.132 6.138 -17.467 1.00 93.38 189 VAL A N 1
ATOM 1479 C CA . VAL A 1 189 ? 8.315 6.930 -18.685 1.00 93.38 189 VAL A CA 1
ATOM 1480 C C . VAL A 1 189 ? 9.739 7.468 -18.706 1.00 93.38 189 VAL A C 1
ATOM 1482 O O . VAL A 1 189 ? 10.125 8.277 -17.860 1.00 93.38 189 VAL A O 1
ATOM 1485 N N . ILE A 1 190 ? 10.528 7.005 -19.671 1.00 90.75 190 ILE A N 1
ATOM 1486 C CA . ILE A 1 190 ? 11.921 7.425 -19.849 1.00 90.75 190 ILE A CA 1
ATOM 1487 C C . ILE A 1 190 ? 12.041 8.323 -21.093 1.00 90.75 190 ILE A C 1
ATOM 1489 O O . ILE A 1 190 ? 11.351 8.090 -22.089 1.00 90.75 190 ILE A O 1
ATOM 1493 N N . ASP A 1 191 ? 12.859 9.379 -20.993 1.00 83.00 191 ASP A N 1
ATOM 1494 C CA . ASP A 1 191 ? 13.030 10.472 -21.978 1.00 83.00 191 ASP A CA 1
ATOM 1495 C C . ASP A 1 191 ? 14.487 10.640 -22.422 1.00 83.00 191 ASP A C 1
ATOM 1497 O O . ASP A 1 191 ? 15.376 10.444 -21.564 1.00 83.00 191 ASP A O 1
#

Secondary structure (DSSP, 8-state):
---TTS--TT-EEEEES---TTS-S--EEEEE--TTS--------SS--SSEEEEETTS-EEEEES---SS---------S--EEEEEEEEEES-TT--TT-EEEEE-TTTTTT-S-SEEEEESSP--EEEEEEEEEE-GGGPSEETT--SPPEEEEEEEESGGGTTS-EEEEEE----TT-EEEEEEEE-

pLDDT: mean 84.06, std 11.08, range [44.75, 96.88]

Radius of gyration: 21.33 Å; chains: 1; bounding box: 46×28×62 Å

Foldseek 3Di:
DPFPQQAPAQWKWWKWQDPDPPPPDIDIDIWTAHRRNDTDDADDDPDDSQWIWIGTPVAGTAETRPGDDDRDGDQDDTDGFFAWAKEFEWEDEPDQPAAQVKKKKKADLCPPVVVDDRIDIDGDPDDTDGPDTDATRGDPPCPRPYGPPPDFDWDKMWMDMDPVGVVVTDIDIDGTRDGRPDYDYDYDYHD

Sequence (191 aa):
MASCDVPAANKSGFIITDDGLLSGPGISLSFTTDENGYFKITHTGKESMDKFTVRVQGSSDVLRVTNLSGNTKNLGKVYINPPSVNIYMKLKINNHIYNELDTLHYRNAGYPTNGLDPWLKIAGPFVEGTIDTIYNAVNPGVFPLSFGSNLIPEMRLDYYINNYDSWNDKFVYISTPHCSDEYQTITLVID